Protein AF-A0A9P1HPU3-F1 (afdb_monomer_lite)

Secondary structure (DSSP, 8-state):
--SSTTGGGTTTSSSSSSTTTTHHHHTTTSSPPPHHHHHTT--TTSSS-TTPEEETTEEEPPTTEESTTS-EE--SSEEE-GGG--TT-TTTSSSEEEPTTEESSSS-EES--TTTTSEEEETTEEEE-TTEESTTS-EES--SSEEEETTEEEEPTTEESTTS-EE--SSSEE-TTTTTSSEE--TTEESTTS-EESS--TTBPPTTT--B--HHHHHHHHHHHHHHHHHHHHHHHHHHHHHHHHHHHHHHHHHHHHHHH-HHHHHHHHHHHHHHHHHHHHHHHHTTS-------------------------------------------------------

Structure (mmCIF, N/CA/C/O backbone):
data_AF-A0A9P1HPU3-F1
#
_entry.id   AF-A0A9P1HPU3-F1
#
loop_
_atom_site.group_PDB
_atom_site.id
_atom_site.type_symbol
_atom_site.label_atom_id
_atom_site.label_alt_id
_atom_site.label_comp_id
_atom_site.label_asym_id
_atom_site.label_entity_id
_atom_site.label_seq_id
_atom_site.pdbx_PDB_ins_code
_atom_site.Cartn_x
_atom_site.Cartn_y
_atom_site.Cartn_z
_atom_site.occupancy
_atom_site.B_iso_or_equiv
_atom_site.auth_seq_id
_atom_site.auth_comp_id
_atom_site.auth_asym_id
_atom_site.auth_atom_id
_atom_site.pdbx_PDB_model_num
ATOM 1 N N . MET A 1 1 ? 5.075 -63.434 -0.329 1.00 50.97 1 MET A N 1
ATOM 2 C CA . MET A 1 1 ? 6.223 -62.572 -0.684 1.00 50.97 1 MET A CA 1
ATOM 3 C C . MET A 1 1 ? 6.256 -61.345 0.241 1.00 50.97 1 MET A C 1
ATOM 5 O O . MET A 1 1 ? 6.176 -60.215 -0.223 1.00 50.97 1 MET A O 1
ATOM 9 N N . ASP A 1 2 ? 6.368 -61.543 1.564 1.00 51.81 2 ASP A N 1
ATOM 10 C CA . ASP A 1 2 ? 5.691 -60.635 2.520 1.00 51.81 2 ASP A CA 1
ATOM 11 C C . ASP A 1 2 ? 6.610 -60.035 3.602 1.00 51.81 2 ASP A C 1
ATOM 13 O O . ASP A 1 2 ? 6.192 -59.826 4.734 1.00 51.81 2 ASP A O 1
ATOM 17 N N . TYR A 1 3 ? 7.872 -59.744 3.261 1.00 44.22 3 TYR A N 1
ATOM 18 C CA . TYR A 1 3 ? 8.831 -59.087 4.175 1.00 44.22 3 TYR A CA 1
ATOM 19 C C . TYR A 1 3 ? 9.397 -57.748 3.671 1.00 44.22 3 TYR A C 1
ATOM 21 O O . TYR A 1 3 ? 10.035 -57.026 4.431 1.00 44.22 3 TYR A O 1
ATOM 29 N N . VAL A 1 4 ? 9.146 -57.376 2.410 1.00 51.72 4 VAL A N 1
ATOM 30 C CA . VAL A 1 4 ? 9.686 -56.139 1.807 1.00 51.72 4 VAL A CA 1
ATOM 31 C C . VAL A 1 4 ? 8.779 -54.925 2.061 1.00 51.72 4 VAL A C 1
ATOM 33 O O . VAL A 1 4 ? 9.265 -53.804 2.191 1.00 51.72 4 VAL A O 1
ATOM 36 N N . LEU A 1 5 ? 7.462 -55.132 2.177 1.00 49.50 5 LEU A N 1
ATOM 37 C CA . LEU A 1 5 ? 6.483 -54.039 2.233 1.00 49.50 5 LEU A CA 1
ATOM 38 C C . LEU A 1 5 ? 6.431 -53.318 3.596 1.00 49.50 5 LEU A C 1
ATOM 40 O O . LEU A 1 5 ? 6.138 -52.127 3.647 1.00 49.50 5 LEU A O 1
ATOM 44 N N . VAL A 1 6 ? 6.756 -54.009 4.695 1.00 48.72 6 VAL A N 1
ATOM 45 C CA . VAL A 1 6 ? 6.679 -53.451 6.062 1.00 48.72 6 VAL A CA 1
ATOM 46 C C . VAL A 1 6 ? 7.798 -52.437 6.338 1.00 48.72 6 VAL A C 1
ATOM 48 O O . VAL A 1 6 ? 7.580 -51.445 7.029 1.00 48.72 6 VAL A O 1
ATOM 51 N N . VAL A 1 7 ? 8.985 -52.632 5.751 1.00 46.75 7 VAL A N 1
ATOM 52 C CA . VAL A 1 7 ? 10.147 -51.742 5.946 1.00 46.75 7 VAL A CA 1
ATOM 53 C C . VAL A 1 7 ? 9.903 -50.342 5.359 1.00 46.75 7 VAL A C 1
ATOM 55 O O . VAL A 1 7 ? 10.408 -49.356 5.890 1.00 46.75 7 VAL A O 1
ATOM 58 N N . LEU A 1 8 ? 9.084 -50.235 4.306 1.00 44.81 8 LEU A N 1
ATOM 59 C CA . LEU A 1 8 ? 8.782 -48.971 3.621 1.00 44.81 8 LEU A CA 1
ATOM 60 C C . LEU A 1 8 ? 7.785 -48.060 4.361 1.00 44.81 8 LEU A C 1
ATOM 62 O O . LEU A 1 8 ? 7.671 -46.893 4.000 1.00 44.81 8 LEU A O 1
ATOM 66 N N . LEU A 1 9 ? 7.076 -48.559 5.381 1.00 49.03 9 LEU A N 1
ATOM 67 C CA . LEU A 1 9 ? 6.048 -47.792 6.106 1.00 49.03 9 LEU A CA 1
ATOM 68 C C . LEU A 1 9 ? 6.537 -47.182 7.431 1.00 49.03 9 LEU A C 1
ATOM 70 O O . LEU A 1 9 ? 5.851 -46.343 8.009 1.00 49.03 9 LEU A O 1
ATOM 74 N N . ILE A 1 10 ? 7.728 -47.559 7.907 1.00 47.59 10 ILE A N 1
ATOM 75 C CA . ILE A 1 10 ? 8.325 -46.992 9.132 1.00 47.59 10 ILE A CA 1
ATOM 76 C C . ILE A 1 10 ? 9.179 -45.749 8.805 1.00 47.59 10 ILE A C 1
ATOM 78 O O . ILE A 1 10 ? 9.317 -44.843 9.626 1.00 47.59 10 ILE A O 1
ATOM 82 N N . THR A 1 11 ? 9.698 -45.641 7.578 1.00 47.81 11 THR A N 1
ATOM 83 C CA . THR A 1 11 ? 10.520 -44.509 7.111 1.00 47.81 11 THR A CA 1
ATOM 84 C C . THR A 1 11 ? 9.735 -43.239 6.762 1.00 47.81 11 THR A C 1
ATOM 86 O O . THR A 1 11 ? 10.348 -42.191 6.578 1.00 47.81 11 THR A O 1
ATOM 89 N N . THR A 1 12 ? 8.400 -43.279 6.708 1.00 48.75 12 THR A N 1
ATOM 90 C CA . THR A 1 12 ? 7.555 -42.140 6.291 1.00 48.75 12 THR A CA 1
ATOM 91 C C . THR A 1 12 ? 6.998 -41.288 7.440 1.00 48.75 12 THR A C 1
ATOM 93 O O . THR A 1 12 ? 6.216 -40.379 7.181 1.00 48.75 12 THR A O 1
ATOM 96 N N . CYS A 1 13 ? 7.374 -41.551 8.701 1.00 47.41 13 CYS A N 1
ATOM 97 C CA . CYS A 1 13 ? 6.763 -40.906 9.878 1.00 47.41 13 CYS A CA 1
ATOM 98 C C . CYS A 1 13 ? 7.702 -39.998 10.711 1.00 47.41 13 CYS A C 1
ATOM 100 O O . CYS A 1 13 ? 7.259 -39.425 11.704 1.00 47.41 13 CYS A O 1
ATOM 102 N N . PHE A 1 14 ? 8.985 -39.854 10.345 1.00 44.50 14 PHE A N 1
ATOM 103 C CA . PHE A 1 14 ? 9.995 -39.172 11.185 1.00 44.50 14 PHE A CA 1
ATOM 104 C C . PHE A 1 14 ? 10.844 -38.088 10.489 1.00 44.50 14 PHE A C 1
ATOM 106 O O . PHE A 1 14 ? 11.924 -37.736 10.961 1.00 44.50 14 PHE A O 1
ATOM 113 N N . THR A 1 15 ? 10.338 -37.479 9.415 1.00 45.34 15 THR A N 1
ATOM 114 C CA . THR A 1 15 ? 10.877 -36.223 8.854 1.00 45.34 15 THR A CA 1
ATOM 115 C C . THR A 1 15 ? 9.748 -35.236 8.526 1.00 45.34 15 THR A C 1
ATOM 117 O O . THR A 1 15 ? 8.579 -35.610 8.489 1.00 45.34 15 THR A O 1
ATOM 120 N N . ASN A 1 16 ? 10.102 -33.964 8.296 1.00 48.09 16 ASN A N 1
ATOM 121 C CA . ASN A 1 16 ? 9.216 -32.860 7.870 1.00 48.09 16 ASN A CA 1
ATOM 122 C C . ASN A 1 16 ? 8.372 -32.142 8.951 1.00 48.09 16 ASN A C 1
ATOM 124 O O . ASN A 1 16 ? 7.329 -31.575 8.641 1.00 48.09 16 ASN A O 1
ATOM 128 N N . ALA A 1 17 ? 8.875 -32.047 10.189 1.00 44.16 17 ALA A N 1
ATOM 129 C CA . ALA A 1 17 ? 8.345 -31.129 11.217 1.00 44.16 17 ALA A CA 1
ATOM 130 C C . ALA A 1 17 ? 9.278 -29.942 11.572 1.00 44.16 17 ALA A C 1
ATOM 132 O O . ALA A 1 17 ? 8.913 -29.111 12.400 1.00 44.16 17 ALA A O 1
ATOM 133 N N . HIS A 1 18 ? 10.474 -29.841 10.969 1.00 42.56 18 HIS A N 1
ATOM 134 C CA . HIS A 1 18 ? 11.514 -28.877 11.387 1.00 42.56 18 HIS A CA 1
ATOM 135 C C . HIS A 1 18 ? 12.138 -27.999 10.278 1.00 42.56 18 HIS A C 1
ATOM 137 O O . HIS A 1 18 ? 12.854 -27.050 10.598 1.00 42.56 18 HIS A O 1
ATOM 143 N N . ASP A 1 19 ? 11.858 -28.245 8.992 1.00 43.41 19 ASP A N 1
ATOM 144 C CA . ASP A 1 19 ? 12.628 -27.647 7.876 1.00 43.41 19 ASP A CA 1
ATOM 145 C C . ASP A 1 19 ? 12.100 -26.286 7.350 1.00 43.41 19 ASP A C 1
ATOM 147 O O . ASP A 1 19 ? 12.675 -25.650 6.462 1.00 43.41 19 ASP A O 1
ATOM 151 N N . ALA A 1 20 ? 11.018 -25.772 7.945 1.00 42.84 20 ALA A N 1
ATOM 152 C CA . ALA A 1 20 ? 10.455 -24.460 7.599 1.00 42.84 20 ALA A CA 1
ATOM 153 C C . ALA A 1 20 ? 11.321 -23.268 8.071 1.00 42.84 20 ALA A C 1
ATOM 155 O O . ALA A 1 20 ? 11.121 -22.143 7.620 1.00 42.84 20 ALA A O 1
ATOM 156 N N . SER A 1 21 ? 12.286 -23.498 8.973 1.00 42.59 21 SER A N 1
ATOM 157 C CA . SER A 1 21 ? 13.217 -22.464 9.458 1.00 42.59 21 SER A CA 1
ATOM 158 C C . SER A 1 21 ? 14.542 -22.443 8.683 1.00 42.59 21 SER A C 1
ATOM 160 O O . SER A 1 21 ? 15.126 -21.382 8.460 1.00 42.59 21 SER A O 1
ATOM 162 N N . PHE A 1 22 ? 15.018 -23.606 8.225 1.00 39.94 22 PHE A N 1
ATOM 163 C CA . PHE A 1 22 ? 16.340 -23.732 7.607 1.00 39.94 22 PHE A CA 1
ATOM 164 C C . PHE A 1 22 ? 16.337 -23.306 6.134 1.00 39.94 22 PHE A C 1
ATOM 166 O O . PHE A 1 22 ? 17.249 -22.612 5.685 1.00 39.94 22 PHE A O 1
ATOM 173 N N . THR A 1 23 ? 15.258 -23.584 5.401 1.00 41.31 23 THR A N 1
ATOM 174 C CA . THR A 1 23 ? 15.050 -23.064 4.035 1.00 41.31 23 THR A CA 1
ATOM 175 C C . THR A 1 23 ? 15.023 -21.525 3.974 1.00 41.31 23 THR A C 1
ATOM 177 O O . THR A 1 23 ? 15.500 -20.938 2.999 1.00 41.31 23 THR A O 1
ATOM 180 N N . LEU A 1 24 ? 14.591 -20.846 5.047 1.00 41.59 24 LEU A N 1
ATOM 181 C CA . LEU A 1 24 ? 14.692 -19.385 5.199 1.00 41.59 24 LEU A CA 1
ATOM 182 C C . LEU A 1 24 ? 16.140 -18.893 5.427 1.00 41.59 24 LEU A C 1
ATOM 184 O O . LEU A 1 24 ? 16.448 -17.731 5.159 1.00 41.59 24 LEU A O 1
ATOM 188 N N . GLN A 1 25 ? 17.042 -19.754 5.911 1.00 45.19 25 GLN A N 1
ATOM 189 C CA . GLN A 1 25 ? 18.463 -19.441 6.100 1.00 45.19 25 GLN A CA 1
ATOM 190 C C . GLN A 1 25 ? 19.307 -19.778 4.864 1.00 45.19 25 GLN A C 1
ATOM 192 O O . GLN A 1 25 ? 20.166 -18.981 4.494 1.00 45.19 25 GLN A O 1
ATOM 197 N N . VAL A 1 26 ? 19.038 -20.888 4.167 1.00 39.69 26 VAL A N 1
ATOM 198 C CA . VAL A 1 26 ? 19.764 -21.260 2.934 1.00 39.69 26 VAL A CA 1
ATOM 199 C C . VAL A 1 26 ? 19.537 -20.227 1.822 1.00 39.69 26 VAL A C 1
ATOM 201 O O . VAL A 1 26 ? 20.499 -19.752 1.217 1.00 39.69 26 VAL A O 1
ATOM 204 N N . ASN A 1 27 ? 18.299 -19.751 1.641 1.00 39.31 27 ASN A N 1
ATOM 205 C CA . ASN A 1 27 ? 17.997 -18.645 0.718 1.00 39.31 27 ASN A CA 1
ATOM 206 C C . ASN A 1 27 ? 18.654 -17.305 1.118 1.00 39.31 27 ASN A C 1
ATOM 208 O O . ASN A 1 27 ? 18.729 -16.386 0.305 1.00 39.31 27 ASN A O 1
ATOM 212 N N . ARG A 1 28 ? 19.179 -17.192 2.346 1.00 41.38 28 ARG A N 1
ATOM 213 C CA . ARG A 1 28 ? 19.929 -16.029 2.848 1.00 41.38 28 ARG A CA 1
ATOM 214 C C . ARG A 1 28 ? 21.451 -16.166 2.689 1.00 41.38 28 ARG A C 1
ATOM 216 O O . ARG A 1 28 ? 22.171 -15.215 2.967 1.00 41.38 28 ARG A O 1
ATOM 223 N N . ILE A 1 29 ? 21.938 -17.324 2.235 1.00 43.00 29 ILE A N 1
ATOM 224 C CA . ILE A 1 29 ? 23.363 -17.609 1.980 1.00 43.00 29 ILE A CA 1
ATOM 225 C C . ILE A 1 29 ? 23.713 -17.456 0.485 1.00 43.00 29 ILE A C 1
ATOM 227 O O . ILE A 1 29 ? 24.869 -17.208 0.152 1.00 43.00 29 ILE A O 1
ATOM 231 N N . LEU A 1 30 ? 22.715 -17.522 -0.407 1.00 41.06 30 LEU A N 1
ATOM 232 C CA . LEU A 1 30 ? 22.853 -17.241 -1.846 1.00 41.06 30 LEU A CA 1
ATOM 233 C C . LEU A 1 30 ? 22.333 -15.857 -2.280 1.00 41.06 30 LEU A C 1
ATOM 235 O O . LEU A 1 30 ? 22.460 -15.493 -3.449 1.00 41.06 30 LEU A O 1
ATOM 239 N N . TYR A 1 31 ? 21.805 -15.052 -1.355 1.00 42.06 31 TYR A N 1
ATOM 240 C CA . TYR A 1 31 ? 21.582 -13.628 -1.609 1.00 42.06 31 TYR A CA 1
ATOM 241 C C . TYR A 1 31 ? 22.924 -12.884 -1.518 1.00 42.06 31 TYR A C 1
ATOM 243 O O . TYR A 1 31 ? 23.688 -13.101 -0.574 1.00 42.06 31 TYR A O 1
ATOM 251 N N . LYS A 1 32 ? 23.232 -12.007 -2.486 1.00 42.75 32 LYS A N 1
ATOM 252 C CA . LYS A 1 32 ? 24.438 -11.159 -2.428 1.00 42.75 32 LYS A CA 1
ATOM 253 C C . LYS A 1 32 ? 24.418 -10.364 -1.115 1.00 42.75 32 LYS A C 1
ATOM 255 O O . LYS A 1 32 ? 23.413 -9.712 -0.834 1.00 42.75 32 LYS A O 1
ATOM 260 N N . ARG A 1 33 ? 25.526 -10.342 -0.360 1.00 54.81 33 ARG A N 1
ATOM 261 C CA . ARG A 1 33 ? 25.711 -9.300 0.668 1.00 54.81 33 ARG A CA 1
ATOM 262 C C . ARG A 1 33 ? 25.604 -7.948 -0.023 1.00 54.81 33 ARG A C 1
ATOM 264 O O . ARG A 1 33 ? 26.270 -7.736 -1.039 1.00 54.81 33 ARG A O 1
ATOM 271 N N . THR A 1 34 ? 24.756 -7.067 0.492 1.00 63.25 34 THR A N 1
ATOM 272 C CA . THR A 1 34 ? 24.573 -5.735 -0.097 1.00 63.25 34 THR A CA 1
ATOM 273 C C . THR A 1 34 ? 25.845 -4.908 0.072 1.00 63.25 34 THR A C 1
ATOM 275 O O . THR A 1 34 ? 26.688 -5.206 0.926 1.00 63.25 34 THR A O 1
ATOM 278 N N . ALA A 1 35 ? 25.986 -3.837 -0.712 1.00 64.31 35 ALA A N 1
ATOM 279 C CA . ALA A 1 35 ? 27.089 -2.888 -0.528 1.00 64.31 35 ALA A CA 1
ATOM 280 C C . ALA A 1 35 ? 27.182 -2.398 0.933 1.00 64.31 35 ALA A C 1
ATOM 282 O O . ALA A 1 35 ? 28.258 -2.359 1.527 1.00 64.31 35 ALA A O 1
ATOM 283 N N . ILE A 1 36 ? 26.024 -2.124 1.541 1.00 69.12 36 ILE A N 1
ATOM 284 C CA . ILE A 1 36 ? 25.887 -1.615 2.909 1.00 69.12 36 ILE A CA 1
ATOM 285 C C . ILE A 1 36 ? 26.435 -2.617 3.947 1.00 69.12 36 ILE A C 1
ATOM 287 O O . ILE A 1 36 ? 27.163 -2.221 4.855 1.00 69.12 36 ILE A O 1
ATOM 291 N N . GLU A 1 37 ? 26.153 -3.918 3.809 1.00 70.50 37 GLU A N 1
ATOM 292 C CA . GLU A 1 37 ? 26.597 -4.954 4.764 1.00 70.50 37 GLU A CA 1
ATOM 293 C C . GLU A 1 37 ? 28.121 -5.154 4.826 1.00 70.50 37 GLU A C 1
ATOM 295 O O . GLU A 1 37 ? 28.644 -5.612 5.849 1.00 70.50 37 GLU A O 1
ATOM 300 N N . ASN A 1 38 ? 28.834 -4.847 3.740 1.00 68.00 38 ASN A N 1
ATOM 301 C CA . ASN A 1 38 ? 30.295 -4.910 3.698 1.00 68.00 38 ASN A CA 1
ATOM 302 C C . ASN A 1 38 ? 30.935 -3.558 4.067 1.00 68.00 38 ASN A C 1
ATOM 304 O O . ASN A 1 38 ? 31.976 -3.556 4.721 1.00 68.00 38 ASN A O 1
ATOM 308 N N . THR A 1 39 ? 30.286 -2.422 3.784 1.00 69.00 39 THR A N 1
ATOM 309 C CA . THR A 1 39 ? 30.715 -1.105 4.298 1.00 69.00 39 THR A CA 1
ATOM 310 C C . THR A 1 39 ? 30.577 -0.977 5.818 1.00 69.00 39 THR A C 1
ATOM 312 O O . THR A 1 39 ? 31.413 -0.342 6.452 1.00 69.00 39 THR A O 1
ATOM 315 N N . LEU A 1 40 ? 29.646 -1.698 6.454 1.00 73.75 40 LEU A N 1
ATOM 316 C CA . LEU A 1 40 ? 29.627 -1.867 7.919 1.00 73.75 40 LEU A CA 1
ATOM 317 C C . LEU A 1 40 ? 30.832 -2.656 8.485 1.00 73.75 40 LEU A C 1
ATOM 319 O O . LEU A 1 40 ? 30.977 -2.762 9.701 1.00 73.75 40 LEU A O 1
ATOM 323 N N . LYS A 1 41 ? 31.688 -3.220 7.624 1.00 75.94 41 LYS A N 1
ATOM 324 C CA . LYS A 1 41 ? 32.949 -3.901 7.976 1.00 75.94 41 LYS A CA 1
ATOM 325 C C . LYS A 1 41 ? 34.167 -3.140 7.456 1.00 75.94 41 LYS A C 1
ATOM 327 O O . LYS A 1 41 ? 35.250 -3.714 7.332 1.00 75.94 41 LYS A O 1
ATOM 332 N N . ASP A 1 42 ? 33.990 -1.871 7.100 1.00 80.75 42 ASP A N 1
ATOM 333 C CA . ASP A 1 42 ? 35.100 -1.038 6.685 1.00 80.75 42 ASP A CA 1
ATOM 334 C C . ASP A 1 42 ? 35.987 -0.680 7.883 1.00 80.75 42 ASP A C 1
ATOM 336 O O . ASP A 1 42 ? 35.532 -0.098 8.865 1.00 80.75 42 ASP A O 1
ATOM 340 N N . ASN A 1 43 ? 37.264 -1.051 7.799 1.00 85.12 43 ASN A N 1
ATOM 341 C CA . ASN A 1 43 ? 38.274 -0.709 8.791 1.00 85.12 43 ASN A CA 1
ATOM 342 C C . ASN A 1 43 ? 39.179 0.377 8.189 1.00 85.12 43 ASN A C 1
ATOM 344 O O . ASN A 1 43 ? 39.868 0.077 7.207 1.00 85.12 43 ASN A O 1
ATOM 348 N N . PRO A 1 44 ? 39.208 1.607 8.740 1.00 83.44 44 PRO A N 1
ATOM 349 C CA . PRO A 1 44 ? 39.998 2.697 8.179 1.00 83.44 44 PRO A CA 1
ATOM 350 C C . PRO A 1 44 ? 41.500 2.404 8.136 1.00 83.44 44 PRO A C 1
ATOM 352 O O . PRO A 1 44 ? 42.160 2.847 7.196 1.00 83.44 44 PRO A O 1
ATOM 355 N N . ASP A 1 45 ? 41.997 1.614 9.092 1.00 84.31 45 ASP A N 1
ATOM 356 C CA . ASP A 1 45 ? 43.415 1.287 9.273 1.00 84.31 45 ASP A CA 1
ATOM 357 C C . ASP A 1 45 ? 43.859 0.059 8.452 1.00 84.31 45 ASP A C 1
ATOM 359 O O . ASP A 1 45 ? 45.031 -0.321 8.459 1.00 84.31 45 ASP A O 1
ATOM 363 N N . SER A 1 46 ? 42.931 -0.588 7.736 1.00 86.75 46 SER A N 1
ATOM 364 C CA . SER A 1 46 ? 43.234 -1.725 6.864 1.00 86.75 46 SER A CA 1
ATOM 365 C C . SER A 1 46 ? 43.680 -1.258 5.471 1.00 86.75 46 SER A C 1
ATOM 367 O O . SER A 1 46 ? 42.990 -0.433 4.864 1.00 86.75 46 SER A O 1
ATOM 369 N N . PRO A 1 47 ? 44.745 -1.843 4.879 1.00 87.44 47 PRO A N 1
ATOM 370 C CA . PRO A 1 47 ? 45.106 -1.583 3.482 1.00 87.44 47 PRO A CA 1
ATOM 371 C C . PRO A 1 47 ? 44.016 -2.042 2.497 1.00 87.44 47 PRO A C 1
ATOM 373 O O . PRO A 1 47 ? 43.946 -1.537 1.377 1.00 87.44 47 PRO A O 1
ATOM 376 N N . CYS A 1 48 ? 43.149 -2.972 2.918 1.00 92.69 48 CYS A N 1
ATOM 377 C CA . CYS A 1 48 ? 41.993 -3.438 2.159 1.00 92.69 48 CYS A CA 1
ATOM 378 C C . CYS A 1 48 ? 40.702 -3.109 2.912 1.00 92.69 48 CYS A C 1
ATOM 380 O O . CYS A 1 48 ? 40.437 -3.625 4.000 1.00 92.69 48 CYS A O 1
ATOM 382 N N . ARG A 1 49 ? 39.902 -2.232 2.316 1.00 91.62 49 ARG A N 1
ATOM 383 C CA . ARG A 1 49 ? 38.683 -1.651 2.882 1.00 91.62 49 ARG A CA 1
ATOM 384 C C . ARG A 1 49 ? 37.481 -2.582 2.700 1.00 91.62 49 ARG A C 1
ATOM 386 O O . ARG A 1 49 ? 37.573 -3.598 2.007 1.00 91.62 49 ARG A O 1
ATOM 393 N N . ASN A 1 50 ? 36.365 -2.263 3.354 1.00 89.12 50 ASN A N 1
ATOM 394 C CA . ASN A 1 50 ? 35.097 -3.013 3.290 1.00 89.12 50 ASN A CA 1
ATOM 395 C C . ASN A 1 50 ? 35.244 -4.544 3.519 1.00 89.12 50 ASN A C 1
ATOM 397 O O . ASN A 1 50 ? 34.592 -5.360 2.862 1.00 89.12 50 ASN A O 1
ATOM 401 N N . GLY A 1 51 ? 36.143 -4.953 4.423 1.00 86.06 51 GLY A N 1
ATOM 402 C CA . GLY A 1 51 ? 36.422 -6.363 4.727 1.00 86.06 51 GLY A CA 1
ATOM 403 C C . GLY A 1 51 ? 37.240 -7.139 3.680 1.00 86.06 51 GLY A C 1
ATOM 404 O O . GLY A 1 51 ? 37.243 -8.369 3.722 1.00 86.06 51 GLY A O 1
ATOM 405 N N . GLY A 1 52 ? 37.914 -6.468 2.738 1.00 89.88 52 GLY A N 1
ATOM 406 C CA . GLY A 1 52 ? 38.838 -7.112 1.794 1.00 89.88 52 GLY A CA 1
ATOM 407 C C . GLY A 1 52 ? 40.058 -7.759 2.470 1.00 89.88 52 GLY A C 1
ATOM 408 O O . GLY A 1 52 ? 40.485 -7.345 3.545 1.00 89.88 52 GLY A O 1
ATOM 409 N N . ILE A 1 53 ? 40.645 -8.769 1.823 1.00 91.44 53 ILE A N 1
ATOM 410 C CA . ILE A 1 53 ? 41.775 -9.552 2.353 1.00 91.44 53 ILE A CA 1
ATOM 411 C C . ILE A 1 53 ? 43.074 -9.111 1.666 1.00 91.44 53 ILE A C 1
ATOM 413 O O . ILE A 1 53 ? 43.149 -9.117 0.439 1.00 91.44 53 ILE A O 1
ATOM 417 N N . PHE A 1 54 ? 44.114 -8.770 2.431 1.00 92.88 54 PHE A N 1
ATOM 418 C CA . PHE A 1 54 ? 45.441 -8.464 1.882 1.00 92.88 54 PHE A CA 1
ATOM 419 C C . PHE A 1 54 ? 46.278 -9.742 1.737 1.00 92.88 54 PHE A C 1
ATOM 421 O O . PHE A 1 54 ? 46.539 -10.426 2.725 1.00 92.88 54 PHE A O 1
ATOM 428 N N . ALA A 1 55 ? 46.715 -10.062 0.519 1.00 92.81 55 ALA A N 1
ATOM 429 C CA . ALA A 1 55 ? 47.597 -11.194 0.235 1.00 92.81 55 ALA A CA 1
ATOM 430 C C . ALA A 1 55 ? 48.494 -10.882 -0.971 1.00 92.81 55 ALA A C 1
ATOM 432 O O . ALA A 1 55 ? 48.080 -10.180 -1.888 1.00 92.81 55 ALA A O 1
ATOM 433 N N . ASN A 1 56 ? 49.728 -11.394 -0.991 1.00 90.81 56 ASN A N 1
ATOM 434 C CA . ASN A 1 56 ? 50.664 -11.234 -2.117 1.00 90.81 56 ASN A CA 1
ATOM 435 C C . ASN A 1 56 ? 50.809 -9.774 -2.614 1.00 90.81 56 ASN A C 1
ATOM 437 O O . ASN A 1 56 ? 50.841 -9.520 -3.816 1.00 90.81 56 ASN A O 1
ATOM 441 N N . GLN A 1 57 ? 50.876 -8.817 -1.677 1.00 90.81 57 GLN A N 1
ATOM 442 C CA . GLN A 1 57 ? 50.946 -7.365 -1.929 1.00 90.81 57 GLN A CA 1
ATOM 443 C C . GLN A 1 57 ? 49.721 -6.762 -2.658 1.00 90.81 57 GLN A C 1
ATOM 445 O O . GLN A 1 57 ? 49.799 -5.660 -3.197 1.00 90.81 57 GLN A O 1
ATOM 450 N N . LYS A 1 58 ? 48.574 -7.453 -2.660 1.00 93.88 58 LYS A N 1
ATOM 451 C CA . LYS A 1 58 ? 47.340 -7.034 -3.336 1.00 93.88 58 LYS A CA 1
ATOM 452 C C . LYS A 1 58 ? 46.108 -7.238 -2.448 1.00 93.88 58 LYS A C 1
ATOM 454 O O . LYS A 1 58 ? 46.049 -8.157 -1.634 1.00 93.88 58 LYS A O 1
ATOM 459 N N . CYS A 1 59 ? 45.088 -6.404 -2.638 1.00 95.00 59 CYS A N 1
ATOM 460 C CA . CYS A 1 59 ? 43.778 -6.631 -2.039 1.00 95.00 59 CYS A CA 1
ATOM 461 C C . CYS A 1 59 ? 42.913 -7.593 -2.864 1.00 95.00 59 CYS A C 1
ATOM 463 O O . CYS A 1 59 ? 42.724 -7.427 -4.071 1.00 95.00 59 CYS A O 1
ATOM 465 N N . HIS A 1 60 ? 42.344 -8.578 -2.177 1.00 93.44 60 HIS A N 1
ATOM 466 C CA . HIS A 1 60 ? 41.317 -9.489 -2.663 1.00 93.44 60 HIS A CA 1
ATOM 467 C C . HIS A 1 60 ? 39.969 -9.037 -2.089 1.00 93.44 60 HIS A C 1
ATOM 469 O O . HIS A 1 60 ? 39.678 -9.232 -0.907 1.00 93.44 60 HIS A O 1
ATOM 475 N N . CYS A 1 61 ? 39.169 -8.370 -2.919 1.00 91.56 61 CYS A N 1
ATOM 476 C CA . CYS A 1 61 ? 37.932 -7.722 -2.494 1.00 91.56 61 CYS A CA 1
ATOM 477 C C . CYS A 1 61 ? 36.752 -8.695 -2.409 1.00 91.56 61 CYS A C 1
ATOM 479 O O . CYS A 1 61 ? 36.594 -9.580 -3.249 1.00 91.56 61 CYS A O 1
ATOM 481 N N . ILE A 1 62 ? 35.891 -8.493 -1.410 1.00 89.06 62 ILE A N 1
ATOM 482 C CA . ILE A 1 62 ? 34.619 -9.209 -1.288 1.00 89.06 62 ILE A CA 1
ATOM 483 C C . ILE A 1 62 ? 33.579 -8.487 -2.155 1.00 89.06 62 ILE A C 1
ATOM 485 O O . ILE A 1 62 ? 33.366 -7.287 -1.991 1.00 89.06 62 ILE A O 1
ATOM 489 N N . HIS A 1 63 ? 32.908 -9.210 -3.058 1.00 87.62 63 HIS A N 1
ATOM 490 C CA . HIS A 1 63 ? 31.810 -8.663 -3.868 1.00 87.62 63 HIS A CA 1
ATOM 491 C C . HIS A 1 63 ? 30.738 -8.029 -2.946 1.00 87.62 63 HIS A C 1
ATOM 493 O O . HIS A 1 63 ? 30.342 -8.674 -1.969 1.00 87.62 63 HIS A O 1
ATOM 499 N N . PRO A 1 64 ? 30.283 -6.785 -3.204 1.00 89.44 64 PRO A N 1
ATOM 500 C CA . PRO A 1 64 ? 30.381 -6.055 -4.473 1.00 89.44 64 PRO A CA 1
ATOM 501 C C . PRO A 1 64 ? 31.615 -5.155 -4.682 1.00 89.44 64 PRO A C 1
ATOM 503 O O . PRO A 1 64 ? 31.645 -4.416 -5.665 1.00 89.44 64 PRO A O 1
ATOM 506 N N . HIS A 1 65 ? 32.624 -5.187 -3.810 1.00 91.75 65 HIS A N 1
ATOM 507 C CA . HIS A 1 65 ? 33.755 -4.256 -3.883 1.00 91.75 65 HIS A CA 1
ATOM 508 C C . HIS A 1 65 ? 34.826 -4.640 -4.916 1.00 91.75 65 HIS A C 1
ATOM 510 O O . HIS A 1 65 ? 35.016 -5.812 -5.243 1.00 91.75 65 HIS A O 1
ATOM 516 N N . THR A 1 66 ? 35.549 -3.633 -5.407 1.00 93.00 66 THR A N 1
ATOM 517 C CA . THR A 1 66 ? 36.639 -3.736 -6.387 1.00 93.00 66 THR A CA 1
ATOM 518 C C . THR A 1 66 ? 37.662 -2.599 -6.200 1.00 93.00 66 THR A C 1
ATOM 520 O O . THR A 1 66 ? 37.585 -1.826 -5.242 1.00 93.00 66 THR A O 1
ATOM 523 N N . GLY A 1 67 ? 38.635 -2.493 -7.106 1.00 92.25 67 GLY A N 1
ATOM 524 C CA . GLY A 1 67 ? 39.711 -1.500 -7.054 1.00 92.25 67 GLY A CA 1
ATOM 525 C C . GLY A 1 67 ? 40.903 -1.937 -6.186 1.00 92.25 67 GLY A C 1
ATOM 526 O O . GLY A 1 67 ? 40.862 -2.995 -5.555 1.00 92.25 67 GLY A O 1
ATOM 527 N N . PRO A 1 68 ? 41.993 -1.147 -6.152 1.00 92.38 68 PRO A N 1
ATOM 528 C CA . PRO A 1 68 ? 43.240 -1.527 -5.479 1.00 92.38 68 PRO A CA 1
ATOM 529 C C . PRO A 1 68 ? 43.106 -1.626 -3.953 1.00 92.38 68 PRO A C 1
ATOM 531 O O . PRO A 1 68 ? 43.818 -2.412 -3.337 1.00 92.38 68 PRO A O 1
ATOM 534 N N . THR A 1 69 ? 42.187 -0.859 -3.360 1.00 92.69 69 THR A N 1
ATOM 535 C CA . THR A 1 69 ? 41.935 -0.764 -1.911 1.00 92.69 69 THR A CA 1
ATOM 536 C C . THR A 1 69 ? 40.586 -1.355 -1.491 1.00 92.69 69 THR A C 1
ATOM 538 O O . THR A 1 69 ? 40.221 -1.253 -0.324 1.00 92.69 69 THR A O 1
ATOM 541 N N . CYS A 1 70 ? 39.820 -1.957 -2.409 1.00 93.69 70 CYS A N 1
ATOM 542 C CA . CYS A 1 70 ? 38.437 -2.410 -2.185 1.00 93.69 70 CYS A CA 1
ATOM 543 C C . CYS A 1 70 ? 37.429 -1.303 -1.809 1.00 93.69 70 CYS A C 1
ATOM 545 O O . CYS A 1 70 ? 36.440 -1.576 -1.130 1.00 93.69 70 CYS A O 1
ATOM 547 N N . GLN A 1 71 ? 37.664 -0.056 -2.233 1.00 91.94 71 GLN A N 1
ATOM 548 C CA . GLN A 1 71 ? 36.755 1.079 -1.994 1.00 91.94 71 GLN A CA 1
ATOM 549 C C . GLN A 1 71 ? 35.767 1.340 -3.139 1.00 91.94 71 GLN A C 1
ATOM 551 O O . GLN A 1 71 ? 34.778 2.037 -2.926 1.00 91.94 71 GLN A O 1
ATOM 556 N N . ASP A 1 72 ? 36.012 0.791 -4.330 1.00 93.81 72 ASP A N 1
ATOM 557 C CA . ASP A 1 72 ? 35.123 0.919 -5.486 1.00 93.81 72 ASP A CA 1
ATOM 558 C C . ASP A 1 72 ? 34.065 -0.182 -5.523 1.00 93.81 72 ASP A C 1
ATOM 560 O O . ASP A 1 72 ? 34.203 -1.216 -4.868 1.00 93.81 72 ASP A O 1
ATOM 564 N N . PHE A 1 73 ? 33.027 0.013 -6.337 1.00 94.25 73 PHE A N 1
ATOM 565 C CA . PHE A 1 73 ? 31.974 -0.975 -6.573 1.00 94.25 73 PHE A CA 1
ATOM 566 C C . PHE A 1 73 ? 32.076 -1.586 -7.972 1.00 94.25 73 PHE A C 1
ATOM 568 O O . PHE A 1 73 ? 32.371 -0.903 -8.952 1.00 94.25 73 PHE A O 1
ATOM 575 N N . ALA A 1 74 ? 31.815 -2.890 -8.071 1.00 93.81 74 ALA A N 1
ATOM 576 C CA . ALA A 1 74 ? 31.820 -3.653 -9.316 1.00 93.81 74 ALA A CA 1
ATOM 577 C C . ALA A 1 74 ? 30.545 -3.397 -10.149 1.00 93.81 74 ALA A C 1
ATOM 579 O O . ALA A 1 74 ? 29.736 -4.300 -10.369 1.00 93.81 74 ALA A O 1
ATOM 580 N N . CYS A 1 75 ? 30.357 -2.147 -10.577 1.00 94.62 75 CYS A N 1
ATOM 581 C CA . CYS A 1 75 ? 29.255 -1.721 -11.434 1.00 94.62 75 CYS A CA 1
ATOM 582 C C . CYS A 1 75 ? 29.374 -2.363 -12.827 1.00 94.62 75 CYS A C 1
ATOM 584 O O . CYS A 1 75 ? 30.427 -2.279 -13.456 1.00 94.62 75 CYS A O 1
ATOM 586 N N . VAL A 1 76 ? 28.301 -2.980 -13.328 1.00 92.75 76 VAL A N 1
ATOM 587 C CA . VAL A 1 76 ? 28.299 -3.681 -14.627 1.00 92.75 76 VAL A CA 1
ATOM 588 C C . VAL A 1 76 ? 28.021 -2.711 -15.780 1.00 92.75 76 VAL A C 1
ATOM 590 O O . VAL A 1 76 ? 28.744 -2.692 -16.774 1.00 92.75 76 VAL A O 1
ATOM 593 N N . HIS A 1 77 ? 27.000 -1.863 -15.628 1.00 91.50 77 HIS A N 1
ATOM 594 C CA . HIS A 1 77 ? 26.598 -0.857 -16.617 1.00 91.50 77 HIS A CA 1
ATOM 595 C C . HIS A 1 77 ? 26.394 0.521 -15.968 1.00 91.50 77 HIS A C 1
ATOM 597 O O . HIS A 1 77 ? 25.317 1.115 -16.036 1.00 91.50 77 HIS A O 1
ATOM 603 N N . GLY A 1 78 ? 27.432 1.015 -15.293 1.00 92.50 78 GLY A N 1
ATOM 604 C CA . GLY A 1 78 ? 27.421 2.307 -14.609 1.00 92.50 78 GLY A CA 1
ATOM 605 C C . GLY A 1 78 ? 28.779 2.689 -14.021 1.00 92.50 78 GLY A C 1
ATOM 606 O O . GLY A 1 78 ? 29.739 1.925 -14.103 1.00 92.50 78 GLY A O 1
ATOM 607 N N . LEU A 1 79 ? 28.847 3.870 -13.410 1.00 94.69 79 LEU A N 1
ATOM 608 C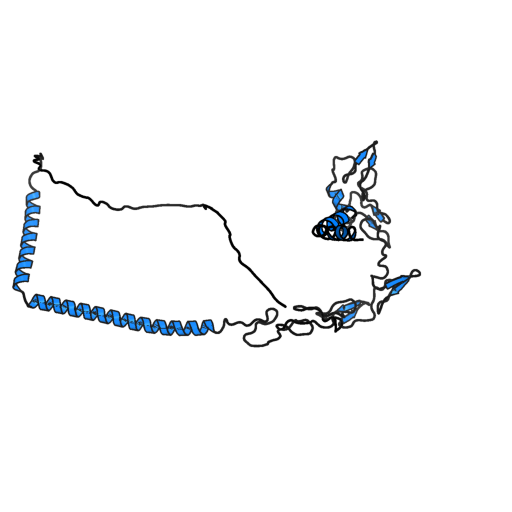 CA . LEU A 1 79 ? 30.041 4.422 -12.767 1.00 94.69 79 LEU A CA 1
ATOM 609 C C . LEU A 1 79 ? 30.049 4.124 -11.260 1.00 94.69 79 LEU A C 1
ATOM 611 O O . LEU A 1 79 ? 29.040 4.337 -10.587 1.00 94.69 79 LEU A O 1
ATOM 615 N N . SER A 1 80 ? 31.199 3.698 -10.724 1.00 95.06 80 SER A N 1
ATOM 616 C CA . SER A 1 80 ? 31.432 3.565 -9.275 1.00 95.06 80 SER A CA 1
ATOM 617 C C . SER A 1 80 ? 31.365 4.934 -8.596 1.00 95.06 80 SER A C 1
ATOM 619 O O . SER A 1 80 ? 32.069 5.868 -8.986 1.00 95.06 80 SER A O 1
ATOM 621 N N . VAL A 1 81 ? 30.547 5.051 -7.548 1.00 93.75 81 VAL A N 1
ATOM 622 C CA . VAL A 1 81 ? 30.589 6.199 -6.623 1.00 93.75 81 VAL A CA 1
ATOM 623 C C . VAL A 1 81 ? 31.778 6.070 -5.657 1.00 93.75 81 VAL A C 1
ATOM 625 O O . VAL A 1 81 ? 32.356 7.078 -5.230 1.00 93.75 81 VAL A O 1
ATOM 628 N N . GLY A 1 82 ? 32.173 4.826 -5.369 1.00 91.50 82 GLY A N 1
ATOM 629 C CA . GLY A 1 82 ? 33.333 4.452 -4.566 1.00 91.50 82 GLY A CA 1
ATOM 630 C C . GLY A 1 82 ? 33.323 5.092 -3.171 1.00 91.50 82 GLY A C 1
ATOM 631 O O . GLY A 1 82 ? 32.275 5.103 -2.520 1.00 91.50 82 GLY A O 1
ATOM 632 N N . PRO A 1 83 ? 34.435 5.694 -2.704 1.00 89.94 83 PRO A N 1
ATOM 633 C CA . PRO A 1 83 ? 34.551 6.248 -1.349 1.00 89.94 83 PRO A CA 1
ATOM 634 C C . PRO A 1 83 ? 33.682 7.493 -1.078 1.00 89.94 83 PRO A C 1
ATOM 636 O O . PRO A 1 83 ? 33.755 8.052 0.011 1.00 89.94 83 PRO A O 1
ATOM 639 N N . ARG A 1 84 ? 32.872 7.951 -2.046 1.00 91.38 84 ARG A N 1
ATOM 640 C CA . ARG A 1 84 ? 31.859 9.009 -1.850 1.00 91.38 84 ARG A CA 1
ATOM 641 C C . ARG A 1 84 ? 30.464 8.464 -1.525 1.00 91.38 84 ARG A C 1
ATOM 643 O O . ARG A 1 84 ? 29.549 9.262 -1.349 1.00 91.38 84 ARG A O 1
ATOM 650 N N . PHE A 1 85 ? 30.290 7.141 -1.487 1.00 90.19 85 PHE A N 1
ATOM 651 C CA . PHE A 1 85 ? 29.010 6.509 -1.181 1.00 90.19 85 PHE A CA 1
ATOM 652 C C . PHE A 1 85 ? 28.600 6.796 0.269 1.00 90.19 85 PHE A C 1
ATOM 654 O O . PHE A 1 85 ? 29.277 6.393 1.211 1.00 90.19 85 PHE A O 1
ATOM 661 N N . ASP A 1 86 ? 27.468 7.476 0.426 1.00 85.38 86 ASP A N 1
ATOM 662 C CA . ASP A 1 86 ? 26.813 7.745 1.705 1.00 85.38 86 ASP A CA 1
ATOM 663 C C . ASP A 1 86 ? 25.310 7.521 1.500 1.00 85.38 86 ASP A C 1
ATOM 665 O O . ASP A 1 86 ? 24.707 8.253 0.708 1.00 85.38 86 ASP A O 1
ATOM 669 N N . PRO A 1 87 ? 24.674 6.554 2.190 1.00 82.88 87 PRO A N 1
ATOM 670 C CA . PRO A 1 87 ? 23.251 6.259 2.016 1.00 82.88 87 PRO A CA 1
ATOM 671 C C . PRO A 1 87 ? 22.327 7.445 2.343 1.00 82.88 87 PRO A C 1
ATOM 673 O O . PRO A 1 87 ? 21.173 7.436 1.922 1.00 82.88 87 PRO A O 1
ATOM 676 N N . ASN A 1 88 ? 22.816 8.471 3.049 1.00 84.19 88 ASN A N 1
ATOM 677 C CA . ASN A 1 88 ? 22.069 9.688 3.380 1.00 84.19 88 ASN A CA 1
ATOM 678 C C . ASN A 1 88 ? 22.253 10.814 2.340 1.00 84.19 88 ASN A C 1
ATOM 680 O O . ASN A 1 88 ? 21.547 11.823 2.390 1.00 84.19 88 ASN A O 1
ATOM 684 N N . SER A 1 89 ? 23.184 10.664 1.392 1.00 85.44 89 SER A N 1
ATOM 685 C CA . SER A 1 89 ? 23.515 11.695 0.407 1.00 85.44 89 SER A CA 1
ATOM 686 C C . SER A 1 89 ? 22.490 11.763 -0.725 1.00 85.44 89 SER A C 1
ATOM 688 O O . SER A 1 89 ? 22.223 10.777 -1.412 1.00 85.44 89 SER A O 1
ATOM 690 N N . LEU A 1 90 ? 21.982 12.966 -1.007 1.00 81.38 90 LEU A N 1
ATOM 691 C CA . LEU A 1 90 ? 21.024 13.208 -2.095 1.00 81.38 90 LEU A CA 1
ATOM 692 C C . LEU A 1 90 ? 21.554 12.781 -3.480 1.00 81.38 90 LEU A C 1
ATOM 694 O O . LEU A 1 90 ? 20.766 12.411 -4.346 1.00 81.38 90 LEU A O 1
ATOM 698 N N . PHE A 1 91 ? 22.8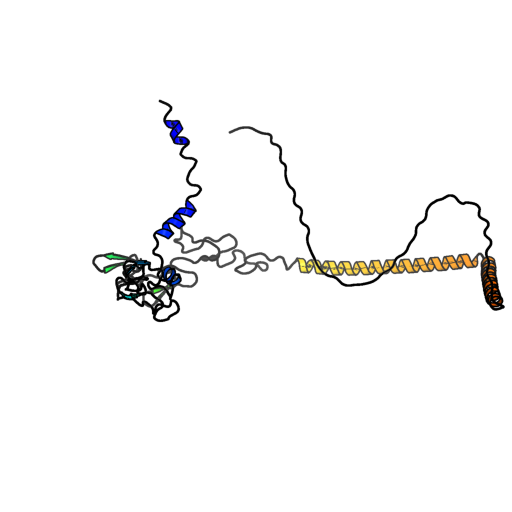77 12.809 -3.680 1.00 78.56 91 PHE A N 1
ATOM 699 C CA . PHE A 1 91 ? 23.528 12.488 -4.958 1.00 78.56 91 PHE A CA 1
ATOM 700 C C . PHE A 1 91 ? 24.315 11.168 -4.940 1.00 78.56 91 PHE A C 1
ATOM 702 O O . PHE A 1 91 ? 24.541 10.585 -5.998 1.00 78.56 91 PHE A O 1
ATOM 709 N N . PHE A 1 92 ? 24.731 10.690 -3.761 1.00 88.38 92 PHE A N 1
ATOM 710 C CA . PHE A 1 92 ? 25.633 9.537 -3.609 1.00 88.38 92 PHE A CA 1
ATOM 711 C C . PHE A 1 92 ? 25.063 8.408 -2.728 1.00 88.38 92 PHE A C 1
ATOM 713 O O . PHE A 1 92 ? 25.807 7.563 -2.240 1.00 88.38 92 PHE A O 1
ATOM 720 N N . SER A 1 93 ? 23.735 8.347 -2.585 1.00 83.94 93 SER A N 1
ATOM 721 C CA . SER A 1 93 ? 22.980 7.298 -1.870 1.00 83.94 93 SER A CA 1
ATOM 722 C C . SER A 1 93 ? 22.893 5.945 -2.588 1.00 83.94 93 SER A C 1
ATOM 724 O O . SER A 1 93 ? 22.198 5.040 -2.124 1.00 83.94 93 SER A O 1
ATOM 726 N N . ARG A 1 94 ? 23.606 5.757 -3.707 1.00 87.69 94 ARG A N 1
ATOM 727 C CA . ARG A 1 94 ? 23.698 4.476 -4.430 1.00 87.69 94 ARG A CA 1
ATOM 728 C C . ARG A 1 94 ? 25.163 4.121 -4.714 1.00 87.69 94 ARG A C 1
ATOM 730 O O . ARG A 1 94 ? 25.930 5.032 -5.015 1.00 87.69 94 ARG A O 1
ATOM 737 N N . PRO A 1 95 ? 25.560 2.832 -4.679 1.00 90.25 95 PRO A N 1
ATOM 738 C CA . PRO A 1 95 ? 26.947 2.424 -4.944 1.00 90.25 95 PRO A CA 1
ATOM 739 C C . PRO A 1 95 ? 27.416 2.735 -6.375 1.00 90.25 95 PRO A C 1
ATOM 741 O O . PRO A 1 95 ? 28.592 3.022 -6.611 1.00 90.25 95 PRO A O 1
ATOM 744 N N . CYS A 1 96 ? 26.478 2.696 -7.325 1.00 93.88 96 CYS A N 1
ATOM 745 C CA . CYS A 1 96 ? 26.707 2.916 -8.747 1.00 93.88 96 CYS A CA 1
ATOM 746 C C . CYS A 1 96 ? 25.717 3.941 -9.324 1.00 93.88 96 CYS A C 1
ATOM 748 O O . CYS A 1 96 ? 24.526 3.921 -8.999 1.00 93.88 96 CYS A O 1
ATOM 750 N N . ILE A 1 97 ? 26.202 4.789 -10.233 1.00 93.06 97 ILE A N 1
ATOM 751 C CA . ILE A 1 97 ? 25.386 5.652 -11.102 1.00 93.06 97 ILE A CA 1
ATOM 752 C C . ILE A 1 97 ? 25.194 4.902 -12.424 1.00 93.06 97 ILE A C 1
ATOM 754 O O . ILE A 1 97 ? 26.164 4.694 -13.150 1.00 93.06 97 ILE A O 1
ATOM 758 N N . CYS A 1 98 ? 23.976 4.450 -12.719 1.00 91.81 98 CYS A N 1
ATOM 759 C CA . CYS A 1 98 ? 23.718 3.589 -13.875 1.00 91.81 98 CYS A CA 1
ATOM 760 C C . CYS A 1 98 ? 23.586 4.355 -15.192 1.00 91.81 98 CYS A C 1
ATOM 762 O O . CYS A 1 98 ? 23.068 5.469 -15.230 1.00 91.81 98 CYS A O 1
ATOM 764 N N . ASN A 1 99 ? 24.020 3.706 -16.272 1.00 90.38 99 ASN A N 1
ATOM 765 C CA . ASN A 1 99 ? 23.790 4.149 -17.642 1.00 90.38 99 ASN A CA 1
ATOM 766 C C . ASN A 1 99 ? 22.311 3.958 -18.024 1.00 90.38 99 ASN A C 1
ATOM 768 O O . ASN A 1 99 ? 21.625 3.087 -17.477 1.00 90.38 99 ASN A O 1
ATOM 772 N N . ASP A 1 100 ? 21.841 4.707 -19.023 1.00 80.75 100 ASP A N 1
ATOM 773 C CA . ASP A 1 100 ? 20.475 4.586 -19.539 1.00 80.75 100 ASP A CA 1
ATOM 774 C C . ASP A 1 100 ? 20.114 3.135 -19.902 1.00 80.75 100 ASP A C 1
ATOM 776 O O . ASP A 1 100 ? 20.875 2.409 -20.549 1.00 80.75 100 ASP A O 1
ATOM 780 N N . GLY A 1 101 ? 18.928 2.696 -19.474 1.00 72.81 101 GLY A N 1
ATOM 781 C CA . GLY A 1 101 ? 18.460 1.320 -19.663 1.00 72.81 101 GLY A CA 1
ATOM 782 C C . GLY A 1 101 ? 18.846 0.328 -18.554 1.00 72.81 101 GLY A C 1
ATOM 783 O O . GLY A 1 101 ? 18.444 -0.837 -18.653 1.00 72.81 101 GLY A O 1
ATOM 784 N N . TRP A 1 102 ? 19.556 0.759 -17.502 1.00 83.25 102 TRP A N 1
ATOM 785 C CA . TRP A 1 102 ? 20.028 -0.093 -16.399 1.00 83.25 102 TRP A CA 1
ATOM 786 C C . TRP A 1 102 ? 19.667 0.447 -15.005 1.00 83.25 102 TRP A C 1
ATOM 788 O O . TRP A 1 102 ? 19.509 1.646 -14.795 1.00 83.25 102 TRP A O 1
ATOM 798 N N . GLN A 1 103 ? 19.524 -0.466 -14.043 1.00 80.94 103 GLN A N 1
ATOM 799 C CA . GLN A 1 103 ? 19.154 -0.221 -12.647 1.00 80.94 103 GLN A CA 1
ATOM 800 C C . GLN A 1 103 ? 19.720 -1.321 -11.713 1.00 80.94 103 GLN A C 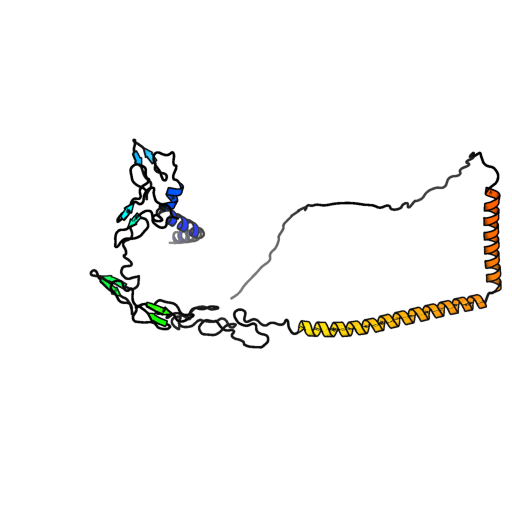1
ATOM 802 O O . GLN A 1 103 ? 20.491 -2.181 -12.133 1.00 80.94 103 GLN A O 1
ATOM 807 N N . GLY A 1 104 ? 19.337 -1.307 -10.432 1.00 80.50 104 GLY A N 1
ATOM 808 C CA . GLY A 1 104 ? 19.885 -2.186 -9.383 1.00 80.50 104 GLY A CA 1
ATOM 809 C C . GLY A 1 104 ? 20.929 -1.480 -8.508 1.00 80.50 104 GLY A C 1
ATOM 810 O O . GLY A 1 104 ? 21.133 -0.272 -8.641 1.00 80.50 104 GLY A O 1
ATOM 811 N N . GLU A 1 105 ? 21.568 -2.193 -7.577 1.00 85.12 105 GLU A N 1
ATOM 812 C CA . GLU A 1 105 ? 22.683 -1.627 -6.789 1.00 85.12 105 GLU A CA 1
ATOM 813 C C . GLU A 1 105 ? 23.966 -1.513 -7.624 1.00 85.12 105 GLU A C 1
ATOM 815 O O . GLU A 1 105 ? 24.723 -0.562 -7.442 1.00 85.12 105 GLU A O 1
ATOM 820 N N . LEU A 1 106 ? 24.179 -2.452 -8.556 1.00 90.06 106 LEU A N 1
ATOM 821 C CA . LEU A 1 106 ? 25.403 -2.583 -9.359 1.00 90.06 106 LEU A CA 1
ATOM 822 C C . LEU A 1 106 ? 25.175 -2.342 -10.857 1.00 90.06 106 LEU A C 1
ATOM 824 O O . LEU A 1 106 ? 26.035 -2.662 -11.675 1.00 90.06 106 LEU A O 1
ATOM 828 N N . CYS A 1 107 ? 24.013 -1.804 -11.235 1.00 90.62 107 CYS A N 1
ATOM 829 C CA . CYS A 1 107 ? 23.610 -1.640 -12.636 1.00 90.62 107 CYS A CA 1
ATOM 830 C C . CYS A 1 107 ? 23.597 -2.970 -13.422 1.00 90.62 107 CYS A C 1
ATOM 832 O O . CYS A 1 107 ? 23.820 -2.992 -14.629 1.00 90.62 107 CYS A O 1
ATOM 834 N N . ASP A 1 108 ? 23.369 -4.080 -12.714 1.00 85.81 108 ASP A N 1
ATOM 835 C CA . ASP A 1 108 ? 23.281 -5.451 -13.220 1.00 85.81 108 ASP A CA 1
ATOM 836 C C . ASP A 1 108 ? 21.856 -5.834 -13.658 1.00 85.81 108 ASP A C 1
ATOM 838 O O . ASP A 1 108 ? 21.673 -6.763 -14.446 1.00 85.81 108 ASP A O 1
ATOM 842 N N . LEU A 1 109 ? 20.841 -5.088 -13.213 1.00 75.94 109 LEU A N 1
ATOM 843 C CA . LEU A 1 109 ? 19.466 -5.243 -13.674 1.00 75.94 109 LEU A CA 1
ATOM 844 C C . LEU A 1 109 ? 19.222 -4.332 -14.878 1.00 75.94 109 LEU A C 1
ATOM 846 O O . LEU A 1 109 ? 19.170 -3.109 -14.756 1.00 75.94 109 LEU A O 1
ATOM 850 N N . ARG A 1 110 ? 18.994 -4.914 -16.054 1.00 67.56 110 ARG A N 1
ATOM 851 C CA . ARG A 1 110 ? 18.430 -4.165 -17.186 1.00 67.56 110 ARG A CA 1
ATOM 852 C C . ARG A 1 110 ? 17.025 -3.676 -16.807 1.00 67.56 110 ARG A C 1
ATOM 854 O O . ARG A 1 110 ? 16.346 -4.312 -15.999 1.00 67.56 110 ARG A O 1
ATOM 861 N N . LEU A 1 111 ? 16.538 -2.594 -17.415 1.00 65.81 111 LEU A N 1
ATOM 862 C CA . LEU A 1 111 ? 15.145 -2.129 -17.281 1.00 65.81 111 LEU A CA 1
ATOM 863 C C . LEU A 1 111 ? 14.150 -3.061 -18.019 1.00 65.81 111 LEU A C 1
ATOM 865 O O . LEU A 1 111 ? 13.315 -2.616 -18.798 1.00 65.81 111 LEU A O 1
ATOM 869 N N . THR A 1 112 ? 14.270 -4.378 -17.813 1.00 55.78 112 THR A N 1
ATOM 870 C CA . THR A 1 112 ? 13.498 -5.447 -18.472 1.00 55.78 112 THR A CA 1
ATOM 871 C C . THR A 1 112 ? 12.236 -5.894 -17.745 1.00 55.78 112 THR A C 1
ATOM 873 O O . THR A 1 112 ? 11.596 -6.829 -18.209 1.00 55.78 112 THR A O 1
ATOM 876 N N . ASP A 1 113 ? 11.738 -5.085 -16.809 1.00 60.31 113 ASP A N 1
ATOM 877 C CA . ASP A 1 113 ? 10.294 -4.800 -16.766 1.00 60.31 113 ASP A CA 1
ATOM 878 C C . ASP A 1 113 ? 9.918 -3.821 -17.896 1.00 60.31 113 ASP A C 1
ATOM 880 O O . ASP A 1 113 ? 9.212 -2.831 -17.705 1.00 60.31 113 ASP A O 1
ATOM 884 N N . LYS A 1 114 ? 10.397 -4.100 -19.120 1.00 67.00 114 LYS A N 1
ATOM 885 C CA . LYS A 1 114 ? 10.238 -3.211 -20.278 1.00 67.00 114 LYS A CA 1
ATOM 886 C C . LYS A 1 114 ? 8.774 -2.952 -20.604 1.00 67.00 114 LYS A C 1
ATOM 888 O O . LYS A 1 114 ? 8.474 -1.926 -21.183 1.00 67.00 114 LYS A O 1
ATOM 893 N N . CYS A 1 115 ? 7.881 -3.855 -20.216 1.00 80.88 115 CYS A N 1
ATOM 894 C CA . CYS A 1 115 ? 6.447 -3.729 -20.430 1.00 80.88 115 CYS A CA 1
ATOM 895 C C . CYS A 1 115 ? 5.676 -3.502 -19.117 1.00 80.88 115 CYS A C 1
ATOM 897 O O . CYS A 1 115 ? 4.508 -3.868 -19.036 1.00 80.88 115 CYS A O 1
ATOM 899 N N . ASN A 1 116 ? 6.328 -2.969 -18.070 1.00 82.00 116 ASN A N 1
ATOM 900 C CA . ASN A 1 116 ? 5.749 -2.674 -16.747 1.00 82.00 116 ASN A CA 1
ATOM 901 C C . ASN A 1 116 ? 4.935 -3.843 -16.137 1.00 82.00 116 ASN A C 1
ATOM 903 O O . ASN A 1 116 ? 3.863 -3.616 -15.584 1.00 82.00 116 ASN A O 1
ATOM 907 N N . GLN A 1 117 ? 5.394 -5.095 -16.294 1.00 84.00 117 GLN A N 1
ATOM 908 C CA . GLN A 1 117 ? 4.677 -6.335 -15.906 1.00 84.00 117 GLN A CA 1
ATOM 909 C C . GLN A 1 117 ? 3.280 -6.519 -16.553 1.00 84.00 117 GLN A C 1
ATOM 911 O O . GLN A 1 117 ? 2.517 -7.411 -16.193 1.00 84.00 117 GLN A O 1
ATOM 916 N N . ARG A 1 118 ? 2.960 -5.696 -17.556 1.00 87.00 118 ARG A N 1
ATOM 917 C CA . ARG A 1 118 ? 1.669 -5.566 -18.252 1.00 87.00 118 ARG A CA 1
ATOM 918 C C . ARG A 1 118 ? 1.747 -5.952 -19.734 1.00 87.00 118 ARG A C 1
ATOM 920 O O . ARG A 1 118 ? 0.844 -5.649 -20.512 1.00 87.00 118 ARG A O 1
ATOM 927 N N . GLY A 1 119 ? 2.830 -6.613 -20.135 1.00 88.31 119 GLY A N 1
ATOM 928 C CA . GLY A 1 119 ? 3.081 -7.054 -21.502 1.00 88.31 119 GLY A CA 1
ATOM 929 C C . GLY A 1 119 ? 4.295 -7.972 -21.609 1.00 88.31 119 GLY A C 1
ATOM 930 O O . GLY A 1 119 ? 5.083 -8.086 -20.670 1.00 88.31 119 GLY A O 1
ATOM 931 N N . GLN A 1 120 ? 4.455 -8.602 -22.769 1.00 87.25 120 GLN A N 1
ATOM 932 C CA . GLN A 1 120 ? 5.602 -9.442 -23.108 1.00 87.25 120 GLN A CA 1
ATOM 933 C C . GLN A 1 120 ? 6.539 -8.694 -24.067 1.00 87.25 120 GLN A C 1
ATOM 935 O O . GLN A 1 120 ? 6.087 -8.045 -25.010 1.00 87.25 120 GLN A O 1
ATOM 940 N N . TRP A 1 121 ? 7.854 -8.790 -23.850 1.00 84.69 121 TRP A N 1
ATOM 941 C CA . TRP A 1 121 ? 8.851 -8.216 -24.758 1.00 84.69 121 TRP A CA 1
ATOM 942 C C . TRP A 1 121 ? 9.123 -9.171 -25.928 1.00 84.69 121 TRP A C 1
ATOM 944 O O . TRP A 1 121 ? 9.676 -10.252 -25.725 1.00 84.69 121 TRP A O 1
ATOM 954 N N . VAL A 1 122 ? 8.743 -8.778 -27.146 1.00 83.25 122 VAL A N 1
ATOM 955 C CA . VAL A 1 122 ? 8.840 -9.599 -28.367 1.00 83.25 122 VAL A CA 1
ATOM 956 C C . VAL A 1 122 ? 9.310 -8.721 -29.529 1.00 83.25 122 VAL A C 1
ATOM 958 O O . VAL A 1 122 ? 8.820 -7.610 -29.699 1.00 83.25 122 VAL A O 1
ATOM 961 N N . ASN A 1 123 ? 10.264 -9.193 -30.340 1.00 83.56 123 ASN A N 1
ATOM 962 C CA . ASN A 1 123 ? 10.763 -8.490 -31.537 1.00 83.56 123 ASN A CA 1
ATOM 963 C C . ASN A 1 123 ? 11.099 -6.998 -31.300 1.00 83.56 123 ASN A C 1
ATOM 965 O O . ASN A 1 123 ? 10.726 -6.121 -32.074 1.00 83.56 123 ASN A O 1
ATOM 969 N N . ASN A 1 124 ? 11.803 -6.713 -30.199 1.00 77.12 124 ASN A N 1
ATOM 970 C CA . ASN A 1 124 ? 12.170 -5.366 -29.744 1.00 77.12 124 ASN A CA 1
ATOM 971 C C . ASN A 1 124 ? 11.003 -4.393 -29.454 1.00 77.12 124 ASN A C 1
ATOM 973 O O . ASN A 1 124 ? 11.229 -3.189 -29.372 1.00 77.12 124 ASN A O 1
ATOM 977 N N . THR A 1 125 ? 9.783 -4.894 -29.248 1.00 82.31 125 THR A N 1
ATOM 978 C CA . THR A 1 125 ? 8.588 -4.108 -28.891 1.00 82.31 125 THR A CA 1
ATOM 979 C C . THR A 1 125 ? 7.837 -4.768 -27.723 1.00 82.31 125 THR A C 1
ATOM 981 O O . THR A 1 125 ? 7.993 -5.963 -27.463 1.00 82.31 125 THR A O 1
ATOM 984 N N . CYS A 1 126 ? 7.017 -4.008 -26.996 1.00 87.69 126 CYS A N 1
ATOM 985 C CA . CYS A 1 126 ? 6.093 -4.568 -26.010 1.00 87.69 126 CYS A CA 1
ATOM 986 C C . CYS A 1 126 ? 4.765 -5.000 -26.644 1.00 87.69 126 CYS A C 1
ATOM 988 O O . CYS A 1 126 ? 4.040 -4.182 -27.205 1.00 87.69 126 CYS A O 1
ATOM 990 N N . GLN A 1 127 ? 4.403 -6.272 -26.481 1.00 91.62 127 GLN A N 1
ATOM 991 C CA . GLN A 1 127 ? 3.038 -6.754 -26.681 1.00 91.62 127 GLN A CA 1
ATOM 992 C C . GLN A 1 127 ? 2.270 -6.617 -25.363 1.00 91.62 127 GLN A C 1
ATOM 994 O O . GLN A 1 127 ? 2.458 -7.409 -24.440 1.00 91.62 127 GLN A O 1
ATOM 999 N N . CYS A 1 128 ? 1.444 -5.578 -25.254 1.00 92.12 128 CYS A N 1
ATOM 1000 C CA . CYS A 1 128 ? 0.682 -5.279 -24.042 1.00 92.12 128 CYS A CA 1
ATOM 1001 C C . CYS A 1 128 ? -0.539 -6.194 -23.868 1.00 92.12 128 CYS A C 1
ATOM 1003 O O . CYS A 1 128 ? -1.173 -6.603 -24.839 1.00 92.12 128 CYS A O 1
ATOM 1005 N N . VAL A 1 129 ? -0.886 -6.494 -22.615 1.00 89.69 129 VAL A N 1
ATOM 1006 C CA . VAL A 1 129 ? -2.025 -7.346 -22.243 1.00 89.69 129 VAL A CA 1
ATOM 1007 C C . VAL A 1 129 ? -3.265 -6.490 -21.959 1.00 89.69 129 VAL A C 1
ATOM 1009 O O . VAL A 1 129 ? -3.185 -5.434 -21.333 1.00 89.69 129 VAL A O 1
ATOM 1012 N N . GLY A 1 130 ? -4.445 -6.967 -22.362 1.00 90.56 130 GLY A N 1
ATOM 1013 C CA . GLY A 1 130 ? -5.722 -6.343 -22.008 1.00 90.56 130 GLY A CA 1
ATOM 1014 C C . GLY A 1 130 ? -5.916 -4.967 -22.650 1.00 90.56 130 GLY A C 1
ATOM 1015 O O . GLY A 1 130 ? -6.108 -4.874 -23.857 1.00 90.56 130 GLY A O 1
ATOM 1016 N N . SER A 1 131 ? -5.923 -3.907 -21.839 1.00 93.69 131 SER A N 1
ATOM 1017 C CA . SER A 1 131 ? -6.197 -2.528 -22.277 1.00 93.69 131 SER A CA 1
ATOM 1018 C C . SER A 1 131 ? -5.002 -1.579 -22.099 1.00 93.69 131 SER A C 1
ATOM 1020 O O . SER A 1 131 ? -5.176 -0.358 -22.208 1.00 93.69 131 SER A O 1
ATOM 1022 N N . PHE A 1 132 ? -3.806 -2.114 -21.826 1.00 94.31 132 PHE A N 1
ATOM 1023 C CA . PHE A 1 132 ? -2.574 -1.327 -21.731 1.00 94.31 132 PHE A CA 1
ATOM 1024 C C . PHE A 1 132 ? -1.961 -1.019 -23.103 1.00 94.31 132 PHE A C 1
ATOM 1026 O O . PHE A 1 132 ? -2.108 -1.796 -24.044 1.00 94.31 132 PHE A O 1
ATOM 1033 N N . PHE A 1 133 ? -1.261 0.112 -23.216 1.00 92.69 133 PHE A N 1
ATOM 1034 C CA . PHE A 1 133 ? -0.599 0.552 -24.447 1.00 92.69 133 PHE A CA 1
ATOM 1035 C C . PHE A 1 133 ? 0.582 1.505 -24.180 1.00 92.69 133 PHE A C 1
ATOM 1037 O O . PHE A 1 133 ? 0.842 1.907 -23.040 1.00 92.69 133 PHE A O 1
ATOM 1044 N N . GLY A 1 134 ? 1.284 1.875 -25.256 1.00 89.81 134 GLY A N 1
ATOM 1045 C CA . GLY A 1 134 ? 2.538 2.634 -25.232 1.00 89.81 134 GLY A CA 1
ATOM 1046 C C . GLY A 1 134 ? 3.761 1.715 -25.263 1.00 89.81 134 GLY A C 1
ATOM 1047 O O . GLY A 1 134 ? 3.649 0.524 -24.975 1.00 89.81 134 GLY A O 1
ATOM 1048 N N . ASP A 1 135 ? 4.924 2.271 -25.606 1.00 85.44 135 ASP A N 1
ATOM 1049 C CA . ASP A 1 135 ? 6.166 1.520 -25.886 1.00 85.44 135 ASP A CA 1
ATOM 1050 C C . ASP A 1 135 ? 6.623 0.600 -24.739 1.00 85.44 135 ASP A C 1
ATOM 1052 O O . ASP A 1 135 ? 7.344 -0.370 -24.970 1.00 85.44 135 ASP A O 1
ATOM 1056 N N . TYR A 1 136 ? 6.175 0.902 -23.515 1.00 84.94 136 TYR A N 1
ATOM 1057 C CA . TYR A 1 136 ? 6.464 0.178 -22.281 1.00 84.94 136 TYR A CA 1
ATOM 1058 C C . TYR A 1 136 ? 5.184 -0.326 -21.571 1.00 84.94 136 TYR A C 1
ATOM 1060 O O . TYR A 1 136 ? 5.226 -0.657 -20.387 1.00 84.94 136 TYR A O 1
ATOM 1068 N N . CYS A 1 137 ? 4.022 -0.354 -22.237 1.00 90.12 137 CYS A N 1
ATOM 1069 C CA . CYS A 1 137 ? 2.698 -0.633 -21.639 1.00 90.12 137 CYS A CA 1
ATOM 1070 C C . CYS A 1 137 ? 2.348 0.261 -20.428 1.00 90.12 137 CYS A C 1
ATOM 1072 O O . CYS A 1 137 ? 1.676 -0.152 -19.478 1.00 90.12 137 CYS A O 1
ATOM 1074 N N . GLN A 1 138 ? 2.843 1.501 -20.442 1.00 86.94 138 GLN A N 1
ATOM 1075 C CA . GLN A 1 138 ? 2.751 2.448 -19.332 1.00 86.94 138 GLN A CA 1
ATOM 1076 C C . GLN A 1 138 ? 1.369 3.114 -19.190 1.00 86.94 138 GLN A C 1
ATOM 1078 O O . GLN A 1 138 ? 1.057 3.642 -18.116 1.00 86.94 138 GLN A O 1
ATOM 1083 N N . TYR A 1 139 ? 0.548 3.088 -20.246 1.00 92.31 139 TYR A N 1
ATOM 1084 C CA . TYR A 1 139 ? -0.783 3.698 -20.294 1.00 92.31 139 TYR A CA 1
ATOM 1085 C C . TYR A 1 139 ? -1.896 2.646 -20.328 1.00 92.31 139 TYR A C 1
ATOM 1087 O O . TYR A 1 139 ? -1.672 1.518 -20.749 1.00 92.31 139 TYR A O 1
ATOM 1095 N N . THR A 1 140 ? -3.110 3.025 -19.925 1.00 93.50 140 THR A N 1
ATOM 1096 C CA . THR A 1 140 ? -4.348 2.244 -20.042 1.00 93.50 140 THR A CA 1
ATOM 1097 C C . THR A 1 140 ? -5.430 3.043 -20.765 1.00 93.50 140 THR A C 1
ATOM 1099 O O . THR A 1 140 ? -5.597 4.242 -20.534 1.00 93.50 140 THR A O 1
ATOM 1102 N N . SER A 1 141 ? -6.184 2.361 -21.627 1.00 92.81 141 SER A N 1
ATOM 1103 C CA . SER A 1 141 ? -7.394 2.878 -22.284 1.00 92.81 141 SER A CA 1
ATOM 1104 C C . SER A 1 141 ? -8.684 2.570 -21.508 1.00 92.81 141 SER A C 1
ATOM 1106 O O . SER A 1 141 ? -9.740 3.108 -21.833 1.00 92.81 141 SER A O 1
ATOM 1108 N N . ARG A 1 142 ? -8.605 1.738 -20.459 1.00 93.94 142 ARG A N 1
ATOM 1109 C CA . ARG A 1 142 ? -9.734 1.294 -19.629 1.00 93.94 142 ARG A CA 1
ATOM 1110 C C . ARG A 1 142 ? -9.591 1.752 -18.175 1.00 93.94 142 ARG A C 1
ATOM 1112 O O . ARG A 1 142 ? -8.482 1.871 -17.652 1.00 93.94 142 ARG A O 1
ATOM 1119 N N . CYS A 1 143 ? -10.726 2.014 -17.532 1.00 95.38 143 CYS A N 1
ATOM 1120 C CA . CYS A 1 143 ? -10.832 2.440 -16.140 1.00 95.38 143 CYS A CA 1
ATOM 1121 C C . CYS A 1 143 ? -12.282 2.188 -15.678 1.00 95.38 143 CYS A C 1
ATOM 1123 O O . CYS A 1 143 ? -13.181 2.878 -16.149 1.00 95.38 143 CYS A O 1
ATOM 1125 N N . ASP A 1 144 ? -12.522 1.177 -14.836 1.00 94.69 144 ASP A N 1
ATOM 1126 C CA . ASP A 1 144 ? -13.867 0.732 -14.425 1.00 94.69 144 ASP A CA 1
ATOM 1127 C C . ASP A 1 144 ? -14.473 1.698 -13.388 1.00 94.69 144 ASP A C 1
ATOM 1129 O O . ASP A 1 144 ? -15.477 2.352 -13.662 1.00 94.69 144 ASP A O 1
ATOM 1133 N N . PHE A 1 145 ? -13.841 1.848 -12.215 1.00 95.06 145 PHE A N 1
ATOM 1134 C CA . PHE A 1 145 ? -14.292 2.757 -11.148 1.00 95.06 145 PHE A CA 1
ATOM 1135 C C . PHE A 1 145 ? -13.290 3.902 -10.929 1.00 95.06 145 PHE A C 1
ATOM 1137 O O . PHE A 1 145 ? -12.694 4.062 -9.862 1.00 95.06 145 PHE A O 1
ATOM 1144 N N . GLY A 1 146 ? -13.076 4.717 -11.965 1.00 94.81 146 GLY A N 1
ATOM 1145 C CA . GLY A 1 146 ? -12.086 5.798 -11.955 1.00 94.81 146 GLY A CA 1
ATOM 1146 C C . GLY A 1 146 ? -12.302 6.861 -13.034 1.00 94.81 146 GLY A C 1
ATOM 1147 O O . GLY A 1 146 ? -13.376 6.965 -13.620 1.00 94.81 146 GLY A O 1
ATOM 1148 N N . GLN A 1 147 ? -11.267 7.662 -13.292 1.00 95.88 147 GLN A N 1
ATOM 1149 C CA . GLN A 1 147 ? -11.134 8.512 -14.481 1.00 95.88 147 GLN A CA 1
ATOM 1150 C C . GLN A 1 147 ? -9.725 8.378 -15.062 1.00 95.88 147 GLN A C 1
ATOM 1152 O O . GLN A 1 147 ? -8.751 8.345 -14.312 1.00 95.88 147 GLN A O 1
ATOM 1157 N N . ILE A 1 148 ? -9.587 8.359 -16.389 1.00 94.25 148 ILE A N 1
ATOM 1158 C CA . ILE A 1 148 ? -8.267 8.346 -17.036 1.00 94.25 148 ILE A CA 1
ATOM 1159 C C . ILE A 1 148 ? -7.702 9.771 -17.074 1.00 94.25 148 ILE A C 1
ATOM 1161 O O . ILE A 1 148 ? -8.360 10.701 -17.542 1.00 94.25 148 ILE A O 1
ATOM 1165 N N . ARG A 1 149 ? -6.466 9.946 -16.597 1.00 92.56 149 ARG A N 1
ATOM 1166 C CA . ARG A 1 149 ? -5.688 11.191 -16.666 1.00 92.56 149 ARG A CA 1
ATOM 1167 C C . ARG A 1 149 ? -4.267 10.855 -17.112 1.00 92.56 149 ARG A C 1
ATOM 1169 O O . ARG A 1 149 ? -3.639 9.972 -16.539 1.00 92.56 149 ARG A O 1
ATOM 1176 N N . ASN A 1 150 ? -3.772 11.529 -18.150 1.00 89.06 150 ASN A N 1
ATOM 1177 C CA . ASN A 1 150 ? -2.440 11.308 -18.739 1.00 89.06 150 ASN A CA 1
ATOM 1178 C C . ASN A 1 150 ? -2.148 9.818 -19.036 1.00 89.06 150 ASN A C 1
ATOM 1180 O O . ASN A 1 150 ? -1.075 9.303 -18.730 1.00 89.06 150 ASN A O 1
ATOM 1184 N N . GLY A 1 151 ? -3.151 9.106 -19.565 1.00 85.69 151 GLY A N 1
ATOM 1185 C CA . GLY A 1 151 ? -3.080 7.671 -19.858 1.00 85.69 151 GLY A CA 1
ATOM 1186 C C . GLY A 1 151 ? -3.073 6.745 -18.634 1.00 85.69 151 GLY A C 1
ATOM 1187 O O . GLY A 1 151 ? -2.903 5.546 -18.802 1.00 85.69 151 GLY A O 1
ATOM 1188 N N . ARG A 1 152 ? -3.260 7.240 -17.404 1.00 88.44 152 ARG A N 1
ATOM 1189 C CA . ARG A 1 152 ? -3.353 6.420 -16.184 1.00 88.44 152 ARG A CA 1
ATOM 1190 C C . ARG A 1 152 ? -4.760 6.485 -15.592 1.00 88.44 152 ARG A C 1
ATOM 1192 O O . ARG A 1 152 ? -5.348 7.560 -15.514 1.00 88.44 152 ARG A O 1
ATOM 1199 N N . CYS A 1 153 ? -5.293 5.347 -15.156 1.00 94.56 153 CYS A N 1
ATOM 1200 C CA . CYS A 1 153 ? -6.553 5.290 -14.420 1.00 94.56 153 CYS A CA 1
ATOM 1201 C C . CYS A 1 153 ? -6.346 5.825 -12.987 1.00 94.56 153 CYS A C 1
ATOM 1203 O O . CYS A 1 153 ? -5.425 5.406 -12.288 1.00 94.56 153 CYS A O 1
ATOM 1205 N N . ILE A 1 154 ? -7.172 6.788 -12.574 1.00 95.25 154 ILE A N 1
ATOM 1206 C CA . ILE A 1 154 ? -7.194 7.384 -11.233 1.00 95.25 154 ILE A CA 1
ATOM 1207 C C . ILE A 1 154 ? -8.473 6.912 -10.543 1.00 95.25 154 ILE A C 1
ATOM 1209 O O . ILE A 1 154 ? -9.571 7.245 -10.995 1.00 95.25 154 ILE A O 1
ATOM 1213 N N . CYS A 1 155 ? -8.342 6.125 -9.476 1.00 96.62 155 CYS A N 1
ATOM 1214 C CA . CYS A 1 155 ? -9.488 5.475 -8.843 1.00 96.62 155 CYS A CA 1
ATOM 1215 C C . CYS A 1 155 ? -10.417 6.461 -8.133 1.00 96.62 155 CYS A C 1
ATOM 1217 O O . CYS A 1 155 ? -9.982 7.442 -7.525 1.00 96.62 155 CYS A O 1
ATOM 1219 N N . GLN A 1 156 ? -11.711 6.149 -8.157 1.00 94.75 156 GLN A N 1
ATOM 1220 C CA . GLN A 1 156 ? -12.665 6.709 -7.208 1.00 94.75 156 GLN A CA 1
ATOM 1221 C C . GLN A 1 156 ? -12.355 6.178 -5.797 1.00 94.75 156 GLN A C 1
ATOM 1223 O O . GLN A 1 156 ? -11.639 5.187 -5.623 1.00 94.75 156 GLN A O 1
ATOM 1228 N N . ARG A 1 157 ? -12.873 6.852 -4.762 1.00 93.31 157 ARG A N 1
ATOM 1229 C CA . ARG A 1 157 ? -12.641 6.424 -3.374 1.00 93.31 157 ARG A CA 1
ATOM 1230 C C . ARG A 1 157 ? -13.120 4.986 -3.170 1.00 93.31 157 ARG A C 1
ATOM 1232 O O . ARG A 1 157 ? -14.192 4.620 -3.636 1.00 93.31 157 ARG A O 1
ATOM 1239 N N . HIS A 1 158 ? -12.318 4.224 -2.428 1.00 94.12 158 HIS A N 1
ATOM 1240 C CA . HIS A 1 158 ? -12.563 2.825 -2.062 1.00 94.12 158 HIS A CA 1
ATOM 1241 C C . HIS A 1 158 ? -12.477 1.816 -3.228 1.00 94.12 158 HIS A C 1
ATOM 1243 O O . HIS A 1 158 ? -12.879 0.668 -3.062 1.00 94.12 158 HIS A O 1
ATOM 1249 N N . PHE A 1 159 ? -11.879 2.193 -4.364 1.00 96.38 159 PHE A N 1
ATOM 1250 C CA . PHE A 1 159 ? -11.498 1.267 -5.440 1.00 96.38 159 PHE A CA 1
ATOM 1251 C C . PHE A 1 159 ? -9.982 1.260 -5.680 1.00 96.38 159 PHE A C 1
ATOM 1253 O O . PHE A 1 159 ? -9.294 2.245 -5.413 1.00 96.38 159 PHE A O 1
ATOM 1260 N N . HIS A 1 160 ? -9.459 0.130 -6.161 1.00 94.69 160 HIS A N 1
ATOM 1261 C CA . HIS A 1 160 ? -8.045 -0.089 -6.472 1.00 94.69 160 HIS A CA 1
ATOM 1262 C C . HIS A 1 160 ? -7.864 -1.135 -7.592 1.00 94.69 160 HIS A C 1
ATOM 1264 O O . HIS A 1 160 ? -8.833 -1.709 -8.087 1.00 94.69 160 HIS A O 1
ATOM 1270 N N . GLY A 1 161 ? -6.616 -1.379 -8.000 1.00 92.38 161 GLY A N 1
ATOM 1271 C CA . GLY A 1 161 ? -6.282 -2.161 -9.197 1.00 92.38 161 GLY A CA 1
ATOM 1272 C C . GLY A 1 161 ? -5.918 -1.256 -10.374 1.00 92.38 161 GLY A C 1
ATOM 1273 O O . GLY A 1 161 ? -6.133 -0.046 -10.324 1.00 92.38 161 GLY A O 1
ATOM 1274 N N . ASP A 1 162 ? -5.341 -1.830 -11.427 1.00 90.50 162 ASP A N 1
ATOM 1275 C CA . ASP A 1 162 ? -4.801 -1.059 -12.556 1.00 90.50 162 ASP A CA 1
ATOM 1276 C C . ASP A 1 162 ? -5.884 -0.397 -13.421 1.00 90.50 162 ASP A C 1
ATOM 1278 O O . ASP A 1 162 ? -5.646 0.648 -14.032 1.00 90.50 162 ASP A O 1
ATOM 1282 N N . TYR A 1 163 ? -7.081 -0.986 -13.442 1.00 93.94 163 TYR A N 1
ATOM 1283 C CA . TYR A 1 163 ? -8.287 -0.416 -14.033 1.00 93.94 163 TYR A CA 1
ATOM 1284 C C . TYR A 1 163 ? -9.252 0.084 -12.943 1.00 93.94 163 TYR A C 1
ATOM 1286 O O . TYR A 1 163 ? -10.408 0.378 -13.239 1.00 93.94 163 TYR A O 1
ATOM 1294 N N . CYS A 1 164 ? -8.799 0.178 -11.686 1.00 95.81 164 CYS A N 1
ATOM 1295 C CA . CYS A 1 164 ? -9.618 0.457 -10.503 1.00 95.81 164 CYS A CA 1
ATOM 1296 C C . CYS A 1 164 ? -10.820 -0.493 -10.360 1.00 95.81 164 CYS A C 1
ATOM 1298 O O . CYS A 1 164 ? -11.894 -0.097 -9.923 1.00 95.81 164 CYS A O 1
ATOM 1300 N N . GLU A 1 165 ? -10.653 -1.745 -10.780 1.00 93.69 165 GLU A N 1
ATOM 1301 C CA . GLU A 1 165 ? -11.712 -2.744 -10.900 1.00 93.69 165 GLU A CA 1
ATOM 1302 C C . GLU A 1 165 ? -12.048 -3.477 -9.590 1.00 93.69 165 GLU A C 1
ATOM 1304 O O . GLU A 1 165 ? -13.070 -4.157 -9.525 1.00 93.69 165 GLU A O 1
ATOM 1309 N N . LYS A 1 166 ? -11.214 -3.341 -8.548 1.00 95.75 166 LYS A N 1
ATOM 1310 C CA . LYS A 1 166 ? -11.355 -4.038 -7.261 1.00 95.75 166 LYS A CA 1
ATOM 1311 C C . LYS A 1 166 ? -11.856 -3.095 -6.167 1.00 95.75 166 LYS A C 1
ATOM 1313 O O . LYS A 1 166 ? -11.316 -2.003 -5.989 1.00 95.75 166 LYS A O 1
ATOM 1318 N N . ALA A 1 167 ? -12.855 -3.521 -5.401 1.00 96.00 167 ALA A N 1
ATOM 1319 C CA . ALA A 1 167 ? -13.349 -2.806 -4.231 1.00 96.00 167 ALA A CA 1
ATOM 1320 C C . ALA A 1 167 ? -12.417 -3.009 -3.025 1.00 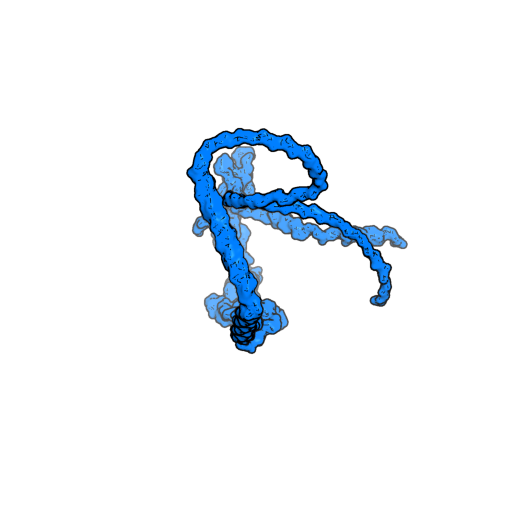96.00 167 ALA A C 1
ATOM 1322 O O . ALA A 1 167 ? -12.023 -4.127 -2.697 1.00 96.00 167 ALA A O 1
ATOM 1323 N N . VAL A 1 168 ? -12.100 -1.920 -2.324 1.00 95.88 168 VAL A N 1
ATOM 1324 C CA . VAL A 1 168 ? -11.453 -1.957 -1.007 1.00 95.88 168 VAL A CA 1
ATOM 1325 C C . VAL A 1 168 ? -12.486 -2.402 0.028 1.00 95.88 168 VAL A C 1
ATOM 1327 O O . VAL A 1 168 ? -13.577 -1.835 0.083 1.00 95.88 168 VAL A O 1
ATOM 1330 N N . CYS A 1 169 ? -12.133 -3.382 0.861 1.00 96.12 169 CYS A N 1
ATOM 1331 C CA . CYS A 1 169 ? -12.988 -3.904 1.928 1.00 96.12 169 CYS A CA 1
ATOM 1332 C C . CYS A 1 169 ? -12.471 -3.453 3.297 1.00 96.12 169 CYS A C 1
ATOM 1334 O O . CYS A 1 169 ? -11.363 -3.813 3.684 1.00 96.12 169 CYS A O 1
ATOM 1336 N N . TYR A 1 170 ? -13.270 -2.686 4.042 1.00 95.12 170 TYR A N 1
ATOM 1337 C CA . TYR A 1 170 ? -12.890 -2.203 5.376 1.00 95.12 170 TYR A CA 1
ATOM 1338 C C . TYR A 1 170 ? -13.119 -3.244 6.475 1.00 95.12 170 TYR A C 1
ATOM 1340 O O . TYR A 1 170 ? -12.269 -3.438 7.339 1.00 95.12 170 TYR A O 1
ATOM 1348 N N . HIS A 1 171 ? -14.270 -3.917 6.436 1.00 93.38 171 HIS A N 1
ATOM 1349 C CA . HIS A 1 171 ? -14.675 -4.930 7.413 1.00 93.38 171 HIS A CA 1
ATOM 1350 C C . HIS A 1 171 ? -15.252 -6.149 6.685 1.00 93.38 171 HIS A C 1
ATOM 1352 O O . HIS A 1 171 ? -16.445 -6.425 6.769 1.00 93.38 171 HIS A O 1
ATOM 1358 N N . GLY A 1 172 ? -14.420 -6.845 5.913 1.00 92.88 172 GLY A N 1
ATOM 1359 C CA . GLY A 1 172 ? -14.821 -7.983 5.086 1.00 92.88 172 GLY A CA 1
ATOM 1360 C C . GLY A 1 172 ? -13.685 -8.437 4.173 1.00 92.88 172 GLY A C 1
ATOM 1361 O O . GLY A 1 172 ? -12.547 -7.998 4.335 1.00 92.88 172 GLY A O 1
ATOM 1362 N N . TYR A 1 173 ? -13.998 -9.287 3.200 1.00 95.31 173 TYR A N 1
ATOM 1363 C CA . TYR A 1 173 ? -13.064 -9.727 2.157 1.00 95.31 173 TYR A CA 1
ATOM 1364 C C . TYR A 1 173 ? -13.688 -9.560 0.768 1.00 95.31 173 TYR A C 1
ATOM 1366 O O . TYR A 1 173 ? -14.901 -9.398 0.646 1.00 95.31 173 TYR A O 1
ATOM 1374 N N . ALA A 1 174 ? -12.864 -9.562 -0.280 1.00 95.44 174 ALA A N 1
ATOM 1375 C CA . ALA A 1 174 ? -13.332 -9.341 -1.645 1.00 95.44 174 ALA A CA 1
ATOM 1376 C C . ALA A 1 174 ? -14.193 -10.510 -2.155 1.00 95.44 174 ALA A C 1
ATOM 1378 O O . ALA A 1 174 ? -13.843 -11.679 -1.990 1.00 95.44 174 ALA A O 1
ATOM 1379 N N . ASP A 1 175 ? -15.308 -10.185 -2.804 1.00 94.88 175 ASP A N 1
ATOM 1380 C CA . ASP A 1 175 ? -16.216 -11.139 -3.434 1.00 94.88 175 ASP A CA 1
ATOM 1381 C C . ASP A 1 175 ? -15.627 -11.640 -4.759 1.00 94.88 175 ASP A C 1
ATOM 1383 O O . ASP A 1 175 ? -15.773 -11.012 -5.810 1.00 94.88 175 ASP A O 1
ATOM 1387 N N . ILE A 1 176 ? -14.938 -12.781 -4.702 1.00 93.25 176 ILE A N 1
ATOM 1388 C CA . ILE A 1 176 ? -14.272 -13.395 -5.858 1.00 93.25 176 ILE A CA 1
ATOM 1389 C C . ILE A 1 176 ? -15.289 -13.774 -6.951 1.00 93.25 176 ILE A C 1
ATOM 1391 O O . ILE A 1 176 ? -14.980 -13.640 -8.136 1.00 93.25 176 ILE A O 1
ATOM 1395 N N . ALA A 1 177 ? -16.514 -14.176 -6.585 1.00 93.50 177 ALA A N 1
ATOM 1396 C CA . ALA A 1 177 ? -17.558 -14.514 -7.555 1.00 93.50 177 ALA A CA 1
ATOM 1397 C C . ALA A 1 177 ? -18.005 -13.272 -8.349 1.00 93.50 177 ALA A C 1
ATOM 1399 O O . ALA A 1 177 ? -18.172 -13.334 -9.568 1.00 93.50 177 ALA A O 1
ATOM 1400 N N . ASN A 1 178 ? -18.084 -12.110 -7.693 1.00 92.62 178 ASN A N 1
ATOM 1401 C CA . ASN A 1 178 ? -18.300 -10.819 -8.350 1.00 92.62 178 ASN A CA 1
ATOM 1402 C C . ASN A 1 178 ? -16.992 -10.120 -8.791 1.00 92.62 178 ASN A C 1
ATOM 1404 O O . ASN A 1 178 ? -16.908 -8.891 -8.810 1.00 92.62 178 ASN A O 1
ATOM 1408 N N . HIS A 1 179 ? -15.950 -10.881 -9.155 1.00 92.38 179 HIS A N 1
ATOM 1409 C CA . HIS A 1 179 ? -14.679 -10.358 -9.687 1.00 92.38 179 HIS A CA 1
ATOM 1410 C C . HIS A 1 179 ? -13.995 -9.310 -8.777 1.00 92.38 179 HIS A C 1
ATOM 1412 O O . HIS A 1 179 ? -13.330 -8.392 -9.257 1.00 92.38 179 HIS A O 1
ATOM 1418 N N . SER A 1 180 ? -14.181 -9.423 -7.460 1.00 92.88 180 SER A N 1
ATOM 1419 C CA . SER A 1 180 ? -13.733 -8.470 -6.436 1.00 92.88 180 SER A CA 1
ATOM 1420 C C . SER A 1 180 ? -14.320 -7.054 -6.555 1.00 92.88 180 SER A C 1
ATOM 1422 O O . SER A 1 180 ? -13.773 -6.121 -5.969 1.00 92.88 180 SER A O 1
ATOM 1424 N N . ARG A 1 181 ? -15.442 -6.863 -7.266 1.00 93.81 181 ARG A N 1
ATOM 1425 C CA . ARG A 1 181 ? -16.145 -5.565 -7.389 1.00 93.81 181 ARG A CA 1
ATOM 1426 C C . ARG A 1 181 ? -17.005 -5.199 -6.174 1.00 93.81 181 ARG A C 1
ATOM 1428 O O . ARG A 1 181 ? -17.474 -4.068 -6.074 1.00 93.81 181 ARG A O 1
ATOM 1435 N N . SER A 1 182 ? -17.211 -6.144 -5.264 1.00 95.06 182 SER A N 1
ATOM 1436 C CA . SER A 1 182 ? -17.916 -5.984 -3.990 1.00 95.06 182 SER A CA 1
ATOM 1437 C C . SER A 1 182 ? -17.185 -6.732 -2.878 1.00 95.06 182 SER A C 1
ATOM 1439 O O . SER A 1 182 ? -16.299 -7.546 -3.138 1.00 95.06 182 SER A O 1
ATOM 1441 N N . CYS A 1 183 ? -17.563 -6.459 -1.633 1.00 97.06 183 CYS A N 1
ATOM 1442 C CA . CYS A 1 183 ? -17.035 -7.125 -0.450 1.00 97.06 183 CYS A CA 1
ATOM 1443 C C . CYS A 1 183 ? -18.096 -8.006 0.219 1.00 97.06 183 CYS A C 1
ATOM 1445 O O . CYS A 1 183 ? -19.252 -7.606 0.364 1.00 97.06 183 CYS A O 1
ATOM 1447 N N . VAL A 1 184 ? -17.688 -9.183 0.690 1.00 96.69 184 VAL A N 1
ATOM 1448 C CA . VAL A 1 184 ? -18.502 -10.045 1.551 1.00 96.69 184 VAL A CA 1
ATOM 1449 C C . VAL A 1 184 ? -18.387 -9.533 2.988 1.00 96.69 184 VAL A C 1
ATOM 1451 O O . VAL A 1 184 ? -17.325 -9.617 3.611 1.00 96.69 184 VAL A O 1
ATOM 1454 N N . CYS A 1 185 ? -19.480 -8.975 3.512 1.00 96.81 185 CYS A N 1
ATOM 1455 C CA . CYS A 1 185 ? -19.510 -8.354 4.836 1.00 96.81 185 CYS A CA 1
ATOM 1456 C C . CYS A 1 185 ? -19.995 -9.326 5.931 1.00 96.81 185 CYS A C 1
ATOM 1458 O O . CYS A 1 185 ? -21.013 -9.997 5.748 1.00 96.81 185 CYS A O 1
ATOM 1460 N N . PRO A 1 186 ? -19.354 -9.363 7.117 1.00 95.00 186 PRO A N 1
ATOM 1461 C CA . PRO A 1 186 ? -19.921 -9.978 8.314 1.00 95.00 186 PRO A CA 1
ATOM 1462 C C . PRO A 1 186 ? -21.208 -9.259 8.734 1.00 95.00 186 PRO A C 1
ATOM 1464 O O . PRO A 1 186 ? -21.311 -8.046 8.577 1.00 95.00 186 PRO A O 1
ATOM 1467 N N . ALA A 1 187 ? -22.139 -9.964 9.385 1.00 92.44 187 ALA A N 1
ATOM 1468 C CA . ALA A 1 187 ? -23.505 -9.504 9.701 1.00 92.44 187 ALA A CA 1
ATOM 1469 C C . ALA A 1 187 ? -23.658 -8.199 10.534 1.00 92.44 187 ALA A C 1
ATOM 1471 O O . ALA A 1 187 ? -24.778 -7.758 10.792 1.00 92.44 187 ALA A O 1
ATOM 1472 N N . LYS A 1 188 ? -22.560 -7.571 10.973 1.00 92.50 188 LYS A N 1
ATOM 1473 C CA . LYS A 1 188 ? -22.549 -6.235 11.601 1.00 92.50 188 LYS A CA 1
ATOM 1474 C C . LYS A 1 188 ? -22.390 -5.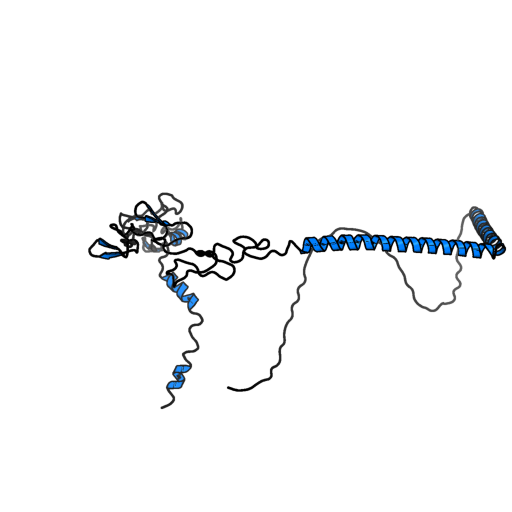090 10.593 1.00 92.50 188 LYS A C 1
ATOM 1476 O O . LYS A 1 188 ? -22.755 -3.961 10.919 1.00 92.50 188 LYS A O 1
ATOM 1481 N N . TYR A 1 189 ? -21.881 -5.370 9.394 1.00 96.00 189 TYR A N 1
ATOM 1482 C CA . TYR A 1 189 ? -21.524 -4.393 8.366 1.00 96.00 189 TYR A CA 1
ATOM 1483 C C . TYR A 1 189 ? -22.291 -4.637 7.057 1.00 96.00 189 TYR A C 1
ATOM 1485 O O . TYR A 1 189 ? -22.802 -5.729 6.813 1.00 96.00 189 TYR A O 1
ATOM 1493 N N . LYS A 1 190 ? -22.390 -3.605 6.218 1.00 94.81 190 LYS A N 1
ATOM 1494 C CA . LYS A 1 190 ? -22.979 -3.638 4.871 1.00 94.81 190 LYS A CA 1
ATOM 1495 C C . LYS A 1 190 ? -22.351 -2.565 3.976 1.00 94.81 190 LYS A C 1
ATOM 1497 O O . LYS A 1 190 ? -21.511 -1.789 4.430 1.00 94.81 190 LYS A O 1
ATOM 1502 N N . GLY A 1 191 ? -22.827 -2.491 2.734 1.00 93.44 191 GLY A N 1
ATOM 1503 C CA . GLY A 1 191 ? -22.296 -1.605 1.699 1.00 93.44 191 GLY A CA 1
ATOM 1504 C C . GLY A 1 191 ? -21.242 -2.318 0.857 1.00 93.44 191 GLY A C 1
ATOM 1505 O O . GLY A 1 191 ? -20.695 -3.335 1.278 1.00 93.44 191 GLY A O 1
ATOM 1506 N N . VAL A 1 192 ? -20.958 -1.787 -0.335 1.00 94.31 192 VAL A N 1
ATOM 1507 C CA . VAL A 1 192 ? -20.027 -2.396 -1.310 1.00 94.31 192 VAL A CA 1
ATOM 1508 C C . VAL A 1 192 ? -18.631 -2.616 -0.710 1.00 94.31 192 VAL A C 1
ATOM 1510 O O . VAL A 1 192 ? -17.953 -3.560 -1.102 1.00 94.31 192 VAL A O 1
ATOM 1513 N N . HIS A 1 193 ? -18.248 -1.800 0.280 1.00 96.25 193 HIS A N 1
ATOM 1514 C CA . HIS A 1 193 ? -16.933 -1.783 0.931 1.00 96.25 193 HIS A CA 1
ATOM 1515 C C . HIS A 1 193 ? -16.957 -2.257 2.397 1.00 96.25 193 HIS A C 1
ATOM 1517 O O . HIS A 1 193 ? -15.940 -2.182 3.092 1.00 96.25 193 HIS A O 1
ATOM 1523 N N . CYS A 1 194 ? -18.111 -2.716 2.901 1.00 95.88 194 CYS A N 1
ATOM 1524 C CA . CYS A 1 194 ? -18.358 -2.969 4.329 1.00 95.88 194 CYS A CA 1
ATOM 1525 C C . CYS A 1 194 ? -18.056 -1.744 5.227 1.00 95.88 194 CYS A C 1
ATOM 1527 O O . CYS A 1 194 ? -17.534 -1.860 6.338 1.00 95.88 194 CYS A O 1
ATOM 1529 N N . ASP A 1 195 ? -18.378 -0.557 4.710 1.00 94.44 195 ASP A N 1
ATOM 1530 C CA . ASP A 1 195 ? -18.141 0.778 5.269 1.00 94.44 195 ASP A CA 1
ATOM 1531 C C . ASP A 1 195 ? -19.331 1.329 6.083 1.00 94.44 195 ASP A C 1
ATOM 1533 O O . ASP A 1 195 ? -19.293 2.453 6.580 1.00 94.44 195 ASP A O 1
ATOM 1537 N N . GLN A 1 196 ? -20.407 0.548 6.229 1.00 93.88 196 GLN A N 1
ATOM 1538 C CA . GLN A 1 196 ? -21.650 0.970 6.880 1.00 93.88 196 GLN A CA 1
ATOM 1539 C C . GLN A 1 196 ? -22.106 -0.058 7.916 1.00 93.88 196 GLN A C 1
ATOM 1541 O O . GLN A 1 196 ? -21.953 -1.260 7.713 1.00 93.88 196 GLN A O 1
ATOM 1546 N N . CYS A 1 197 ? -22.737 0.384 9.007 1.00 93.81 197 CYS A N 1
ATOM 1547 C CA . CYS A 1 197 ? -23.365 -0.536 9.960 1.00 93.81 197 CYS A CA 1
ATOM 1548 C C . CYS A 1 197 ? -24.604 -1.203 9.340 1.00 93.81 197 CYS A C 1
ATOM 1550 O O . CYS A 1 197 ? -25.441 -0.533 8.728 1.00 93.81 197 CYS A O 1
ATOM 1552 N N . TYR A 1 198 ? -24.754 -2.518 9.522 1.00 92.38 198 TYR A N 1
ATOM 1553 C CA . TYR A 1 198 ? -25.920 -3.260 9.033 1.00 92.38 198 TYR A CA 1
ATOM 1554 C C . TYR A 1 198 ? -27.206 -2.746 9.697 1.00 92.38 198 TYR A C 1
ATOM 1556 O O . TYR A 1 198 ? -28.125 -2.284 9.013 1.00 92.38 198 TYR A O 1
ATOM 1564 N N . GLN A 1 199 ? -27.222 -2.753 11.032 1.00 87.69 199 GLN A N 1
ATOM 1565 C CA . GLN A 1 199 ? -28.305 -2.224 11.860 1.00 87.69 199 GLN A CA 1
ATOM 1566 C C . GLN A 1 199 ? -28.180 -0.701 12.033 1.00 87.69 199 GLN A C 1
ATOM 1568 O O . GLN A 1 199 ? -27.074 -0.165 12.094 1.00 87.69 199 GLN A O 1
ATOM 1573 N N . VAL A 1 200 ? -29.316 -0.008 12.158 1.00 81.62 200 VAL A N 1
ATOM 1574 C CA . VAL A 1 200 ? -29.393 1.445 12.386 1.00 81.62 200 VAL A CA 1
ATOM 1575 C C . VAL A 1 200 ? -30.404 1.714 13.501 1.00 81.62 200 VAL A C 1
ATOM 1577 O O . VAL A 1 200 ? -31.515 1.190 13.464 1.00 81.62 200 VAL A O 1
ATOM 1580 N N . GLY A 1 201 ? -30.045 2.526 14.496 1.00 81.12 201 GLY A N 1
ATOM 1581 C CA . GLY A 1 201 ? -30.934 2.846 15.615 1.00 81.12 201 GLY A CA 1
ATOM 1582 C C . GLY A 1 201 ? -30.280 3.740 16.668 1.00 81.12 201 GLY A C 1
ATOM 1583 O O . GLY A 1 201 ? -29.061 3.836 16.739 1.00 81.12 201 GLY A O 1
ATOM 1584 N N . ARG A 1 202 ? -31.094 4.380 17.521 1.00 78.69 202 ARG A N 1
ATOM 1585 C CA . ARG A 1 202 ? -30.646 5.391 18.510 1.00 78.69 202 ARG A CA 1
ATOM 1586 C C . ARG A 1 202 ? -29.662 4.881 19.574 1.00 78.69 202 ARG A C 1
ATOM 1588 O O . ARG A 1 202 ? -29.039 5.692 20.246 1.00 78.69 202 ARG A O 1
ATOM 1595 N N . HIS A 1 203 ? -29.555 3.564 19.735 1.00 80.31 203 HIS A N 1
ATOM 1596 C CA . HIS A 1 203 ? -28.642 2.900 20.669 1.00 80.31 203 HIS A CA 1
ATOM 1597 C C . HIS A 1 203 ? -27.491 2.172 19.963 1.00 80.31 203 HIS A C 1
ATOM 1599 O O . HIS A 1 203 ? -26.778 1.425 20.614 1.00 80.31 203 HIS A O 1
ATOM 1605 N N . ILE A 1 204 ? -27.307 2.344 18.652 1.00 84.62 204 ILE A N 1
ATOM 1606 C CA . ILE A 1 204 ? -26.205 1.732 17.903 1.00 84.62 204 ILE A CA 1
ATOM 1607 C C . ILE A 1 204 ? -25.149 2.806 17.644 1.00 84.62 204 ILE A C 1
ATOM 1609 O O . ILE A 1 204 ? -25.463 3.867 17.103 1.00 84.62 204 ILE A O 1
ATOM 1613 N N . LEU A 1 205 ? -23.902 2.539 18.036 1.00 84.75 205 LEU A N 1
ATOM 1614 C CA . LEU A 1 205 ? -22.772 3.404 17.706 1.00 84.75 205 LEU A CA 1
ATOM 1615 C C . LEU A 1 205 ? -22.606 3.485 16.182 1.00 84.75 205 LEU A C 1
ATOM 1617 O O . LEU A 1 205 ? -22.712 2.456 15.507 1.00 84.75 205 LEU A O 1
ATOM 1621 N N . PRO A 1 206 ? -22.280 4.669 15.636 1.00 88.44 206 PRO A N 1
ATOM 1622 C CA . PRO A 1 206 ? -21.960 4.800 14.224 1.00 88.44 206 PRO A CA 1
ATOM 1623 C C . PRO A 1 206 ? -20.716 3.981 13.847 1.00 88.44 206 PRO A C 1
ATOM 1625 O O . PRO A 1 206 ? -19.968 3.469 14.691 1.00 88.44 206 PRO A O 1
ATOM 1628 N N . TYR A 1 207 ? -20.490 3.884 12.541 1.00 89.88 207 TYR A N 1
ATOM 1629 C CA . TYR A 1 207 ? -19.259 3.355 11.969 1.00 89.88 207 TYR A CA 1
ATOM 1630 C C . TYR A 1 207 ? -18.030 4.098 12.546 1.00 89.88 207 TYR A C 1
ATOM 1632 O O . TYR A 1 207 ? -18.103 5.318 12.712 1.00 89.88 207 TYR A O 1
ATOM 1640 N N . PRO A 1 208 ? -16.914 3.411 12.874 1.00 90.19 208 PRO A N 1
ATOM 1641 C CA . PRO A 1 208 ? -16.599 2.007 12.572 1.00 90.19 208 PRO A CA 1
ATOM 1642 C C . PRO A 1 208 ? -17.145 0.974 13.572 1.00 90.19 208 PRO A C 1
ATOM 1644 O O . PRO A 1 208 ? -17.059 -0.224 13.312 1.00 90.19 208 PRO A O 1
ATOM 1647 N N . HIS A 1 209 ? -17.684 1.398 14.719 1.00 89.31 209 HIS A N 1
ATOM 1648 C CA . HIS A 1 209 ? -17.897 0.491 15.851 1.00 89.31 209 HIS A CA 1
ATOM 1649 C C . HIS A 1 209 ? -19.130 -0.411 15.713 1.00 89.31 209 HIS A C 1
ATOM 1651 O O . HIS A 1 209 ? -19.040 -1.590 16.043 1.00 89.31 209 HIS A O 1
ATOM 1657 N N . CYS A 1 210 ? -20.269 0.114 15.243 1.00 88.00 210 CYS A N 1
ATOM 1658 C CA . CYS A 1 210 ? -21.481 -0.670 14.950 1.00 88.00 210 CYS A CA 1
ATOM 1659 C C . CYS A 1 210 ? -21.946 -1.621 16.087 1.00 88.00 210 CYS A C 1
ATOM 1661 O O . CYS A 1 210 ? -22.422 -2.730 15.834 1.00 88.00 210 CYS A O 1
ATOM 1663 N N . VAL A 1 211 ? -21.806 -1.196 17.351 1.00 88.12 211 VAL A N 1
ATOM 1664 C CA . VAL A 1 211 ? -22.219 -1.938 18.565 1.00 88.12 211 VAL A CA 1
ATOM 1665 C C . VAL A 1 211 ? -23.367 -1.241 19.295 1.00 88.12 211 VAL A C 1
ATOM 1667 O O . VAL A 1 211 ? -23.550 -0.035 19.154 1.00 88.12 211 VAL A O 1
ATOM 1670 N N . VAL A 1 212 ? -24.123 -1.990 20.102 1.00 83.69 212 VAL A N 1
ATOM 1671 C CA . VAL A 1 212 ? -25.220 -1.448 20.921 1.00 83.69 212 VAL A CA 1
ATOM 1672 C C . VAL A 1 212 ? -24.686 -0.855 22.232 1.00 83.69 212 VAL A C 1
ATOM 1674 O O . VAL A 1 212 ? -23.970 -1.533 22.968 1.00 83.69 212 VAL A O 1
ATOM 1677 N N . ASP A 1 213 ? -25.073 0.383 22.545 1.00 75.94 213 ASP A N 1
ATOM 1678 C CA . ASP A 1 213 ? -24.792 1.065 23.810 1.00 75.94 213 ASP A CA 1
ATOM 1679 C C . ASP A 1 213 ? -25.993 1.036 24.774 1.00 75.94 213 ASP A C 1
ATOM 1681 O O . ASP A 1 213 ? -27.053 1.631 24.543 1.00 75.94 213 ASP A O 1
ATOM 1685 N N . PHE A 1 214 ? -25.782 0.376 25.914 1.00 67.44 214 PHE A N 1
ATOM 1686 C CA . PHE A 1 214 ? -26.749 0.217 27.000 1.00 67.44 214 PHE A CA 1
ATOM 1687 C C . PHE A 1 214 ? -26.622 1.286 28.112 1.00 67.44 214 PHE A C 1
ATOM 1689 O O . PHE A 1 214 ? -27.439 1.311 29.040 1.00 67.44 214 PHE A O 1
ATOM 1696 N N . VAL A 1 215 ? -25.634 2.193 28.044 1.00 62.22 215 VAL A N 1
ATOM 1697 C CA . VAL A 1 215 ? -25.274 3.155 29.112 1.00 62.22 215 VAL A CA 1
ATOM 1698 C C . VAL A 1 215 ? -26.418 4.103 29.505 1.00 62.22 215 VAL A C 1
ATOM 1700 O O . VAL A 1 215 ? -26.447 4.603 30.637 1.00 62.22 215 VAL A O 1
ATOM 1703 N N . GLY A 1 216 ? -27.386 4.332 28.614 1.00 54.97 216 GLY A N 1
ATOM 1704 C CA . GLY A 1 216 ? -28.529 5.214 28.860 1.00 54.97 216 GLY A CA 1
ATOM 1705 C C . GLY A 1 216 ? -29.436 4.779 30.020 1.00 54.97 216 GLY A C 1
ATOM 1706 O O . GLY A 1 216 ? -29.813 5.613 30.843 1.00 54.97 216 GLY A O 1
ATOM 1707 N N . GLN A 1 217 ? -29.781 3.489 30.132 1.00 52.97 217 GLN A N 1
ATOM 1708 C CA . GLN A 1 217 ? -30.848 3.064 31.053 1.00 52.97 217 GLN A CA 1
ATOM 1709 C C . GLN A 1 217 ? -30.396 2.958 32.518 1.00 52.97 217 GLN A C 1
ATOM 1711 O O . GLN A 1 217 ? -31.076 3.476 33.408 1.00 52.97 217 GLN A O 1
ATOM 1716 N N . GLN A 1 218 ? -29.228 2.361 32.791 1.00 50.25 218 GLN A N 1
ATOM 1717 C CA . GLN A 1 218 ? -28.752 2.129 34.168 1.00 50.25 218 GLN A CA 1
ATOM 1718 C C . GLN A 1 218 ? -28.585 3.427 34.982 1.00 50.25 218 GLN A C 1
ATOM 1720 O O . GLN A 1 218 ? -28.818 3.455 36.194 1.00 50.25 218 GLN A O 1
ATOM 1725 N N . LYS A 1 219 ? -28.214 4.532 34.321 1.00 53.00 219 LYS A N 1
ATOM 1726 C CA . LYS A 1 219 ? -28.070 5.854 34.955 1.00 53.00 219 LYS A CA 1
ATOM 1727 C C . LYS A 1 219 ? -29.415 6.439 35.415 1.00 53.00 219 LYS A C 1
ATOM 1729 O O . LYS A 1 219 ? -29.435 7.224 36.363 1.00 53.00 219 LYS A O 1
ATOM 1734 N N . VAL A 1 220 ? -30.530 6.054 34.786 1.00 57.00 220 VAL A N 1
ATOM 1735 C CA . VAL A 1 220 ? -31.881 6.543 35.119 1.00 57.00 220 VAL A CA 1
ATOM 1736 C C . VAL A 1 220 ? -32.491 5.752 36.277 1.00 57.00 220 VAL A C 1
ATOM 1738 O O . VAL A 1 220 ? -33.000 6.362 37.220 1.00 57.00 220 VAL A O 1
ATOM 1741 N N . THR A 1 221 ? -32.393 4.418 36.273 1.00 54.56 221 THR A N 1
ATOM 1742 C CA . THR A 1 221 ? -32.853 3.584 37.402 1.00 54.56 221 THR A CA 1
ATOM 1743 C C . THR A 1 221 ? -32.094 3.911 38.686 1.00 54.56 221 THR A C 1
ATOM 1745 O O . THR A 1 221 ? -32.726 4.198 39.703 1.00 54.56 221 THR A O 1
ATOM 1748 N N . ARG A 1 222 ? -30.755 3.999 38.636 1.00 52.75 222 ARG A N 1
ATOM 1749 C CA . ARG A 1 222 ? -29.917 4.278 39.820 1.00 52.75 222 ARG A CA 1
ATOM 1750 C C . ARG A 1 222 ? -30.257 5.607 40.515 1.00 52.75 222 ARG A C 1
ATOM 1752 O O . ARG A 1 222 ? -30.185 5.683 41.741 1.00 52.75 222 ARG A O 1
ATOM 1759 N N . LYS A 1 223 ? -30.676 6.639 39.765 1.00 53.66 223 LYS A N 1
ATOM 1760 C CA . LYS A 1 223 ? -31.136 7.924 40.332 1.00 53.66 223 LYS A CA 1
ATOM 1761 C C . LYS A 1 223 ? -32.470 7.799 41.082 1.00 53.66 223 LYS A C 1
ATOM 1763 O O . LYS A 1 223 ? -32.599 8.368 42.164 1.00 53.66 223 LYS A O 1
ATOM 1768 N N . LYS A 1 224 ? -33.440 7.043 40.549 1.00 57.38 224 LYS A N 1
ATOM 1769 C CA . LYS A 1 224 ? -34.760 6.851 41.186 1.00 57.38 224 LYS A CA 1
ATOM 1770 C C . LYS A 1 224 ? -34.641 6.111 42.526 1.00 57.38 224 LYS A C 1
ATOM 1772 O O . LYS A 1 224 ? -35.194 6.570 43.525 1.00 57.38 224 LYS A O 1
ATOM 1777 N N . THR A 1 225 ? -33.855 5.033 42.570 1.00 55.97 225 THR A N 1
ATOM 1778 C CA . THR A 1 225 ? -33.656 4.219 43.784 1.00 55.97 225 THR A CA 1
ATOM 1779 C C . THR A 1 225 ? -33.020 5.015 44.930 1.00 55.97 225 THR A C 1
ATOM 1781 O O . THR A 1 225 ? -33.446 4.894 46.077 1.00 55.97 225 THR A O 1
ATOM 1784 N N . LEU A 1 226 ? -32.036 5.878 44.640 1.00 60.00 226 LEU A N 1
ATOM 1785 C CA . LEU A 1 226 ? -31.347 6.661 45.674 1.00 60.00 226 LEU A CA 1
ATOM 1786 C C . LEU A 1 226 ? -32.288 7.645 46.394 1.00 60.00 226 LEU A C 1
ATOM 1788 O O . LEU A 1 226 ? -32.214 7.778 47.615 1.00 60.00 226 LEU A O 1
ATOM 1792 N N . HIS A 1 227 ? -33.200 8.296 45.665 1.00 59.78 227 HIS A N 1
ATOM 1793 C CA . HIS A 1 227 ? -34.173 9.221 46.258 1.00 59.78 227 HIS A CA 1
ATOM 1794 C C . HIS A 1 227 ? -35.175 8.494 47.171 1.00 59.78 227 HIS A C 1
ATOM 1796 O O . HIS A 1 227 ? -35.423 8.920 48.302 1.00 59.78 227 HIS A O 1
ATOM 1802 N N . GLN A 1 228 ? -35.709 7.357 46.709 1.00 59.25 228 GLN A N 1
ATOM 1803 C CA . GLN A 1 228 ? -36.631 6.528 47.492 1.00 59.25 228 GLN A CA 1
ATOM 1804 C C . GLN A 1 228 ? -35.970 6.006 48.778 1.00 59.25 228 GLN A C 1
ATOM 1806 O O . GLN A 1 228 ? -36.577 6.077 49.847 1.00 59.25 228 GLN A O 1
ATOM 1811 N N . ASN A 1 229 ? -34.701 5.595 48.715 1.00 64.12 229 ASN A N 1
ATOM 1812 C CA . ASN A 1 229 ? -33.956 5.166 49.899 1.00 64.12 229 ASN A CA 1
ATOM 1813 C C . ASN A 1 229 ? -33.678 6.329 50.869 1.00 64.12 229 ASN A C 1
ATOM 1815 O O . ASN A 1 229 ? -33.840 6.157 52.077 1.00 64.12 229 ASN A O 1
ATOM 1819 N N . LYS A 1 230 ? -33.336 7.530 50.373 1.00 72.62 230 LYS A N 1
ATOM 1820 C CA . LYS A 1 230 ? -33.062 8.696 51.234 1.00 72.62 230 LYS A CA 1
ATOM 1821 C C . LYS A 1 230 ? -34.285 9.104 52.069 1.00 72.62 230 LYS A C 1
ATOM 1823 O O . LYS A 1 230 ? -34.142 9.365 53.259 1.00 72.62 230 LYS A O 1
ATOM 1828 N N . SER A 1 231 ? -35.482 9.108 51.475 1.00 72.88 231 SER A N 1
ATOM 1829 C CA . SER A 1 231 ? -36.726 9.420 52.206 1.00 72.88 231 SER A CA 1
ATOM 1830 C C . SER A 1 231 ? -37.040 8.404 53.315 1.00 72.88 231 SER A C 1
ATOM 1832 O O . SER A 1 231 ? -37.363 8.798 54.434 1.00 72.88 231 SER A O 1
ATOM 1834 N N . ARG A 1 232 ? -36.853 7.103 53.046 1.00 81.56 232 ARG A N 1
ATOM 1835 C CA . ARG A 1 232 ? -37.058 6.024 54.029 1.00 81.56 232 ARG A CA 1
ATOM 1836 C C . ARG A 1 232 ? -36.108 6.131 55.226 1.00 81.56 232 ARG A C 1
ATOM 1838 O O . ARG A 1 232 ? -36.544 5.928 56.354 1.00 81.56 232 ARG A O 1
ATOM 1845 N N . MET A 1 233 ? -34.846 6.510 55.001 1.00 79.88 233 MET A N 1
ATOM 1846 C CA . MET A 1 233 ? -33.871 6.695 56.085 1.00 79.88 233 MET A CA 1
ATOM 1847 C C . MET A 1 233 ? -34.283 7.799 57.071 1.00 79.88 233 MET A C 1
ATOM 1849 O O . MET A 1 233 ? -34.219 7.574 58.277 1.00 79.88 233 MET A O 1
ATOM 1853 N N . TYR A 1 234 ? -34.766 8.955 56.593 1.00 85.50 234 TYR A N 1
ATOM 1854 C CA . TYR A 1 234 ? -35.196 10.046 57.483 1.00 85.50 234 TYR A CA 1
ATOM 1855 C C . TYR A 1 234 ? -36.358 9.643 58.405 1.00 85.50 234 TYR A C 1
ATOM 1857 O O . TYR A 1 234 ? -36.346 9.998 59.584 1.00 85.50 234 TYR A O 1
ATOM 1865 N N . ILE A 1 235 ? -37.323 8.867 57.898 1.00 86.12 235 ILE A N 1
ATOM 1866 C CA . ILE A 1 235 ? -38.463 8.368 58.688 1.00 86.12 235 ILE A CA 1
ATOM 1867 C C . ILE A 1 235 ? -37.973 7.450 59.821 1.00 86.12 235 ILE A C 1
ATOM 1869 O O . ILE A 1 235 ? -38.383 7.611 60.969 1.00 86.12 235 ILE A O 1
ATOM 1873 N N . ILE A 1 236 ? -37.048 6.531 59.518 1.00 86.62 236 ILE A N 1
ATOM 1874 C CA . ILE A 1 236 ? -36.479 5.598 60.503 1.00 86.62 236 ILE A CA 1
ATOM 1875 C C . ILE A 1 236 ? -35.684 6.354 61.580 1.00 86.62 236 ILE A C 1
ATOM 1877 O O . ILE A 1 236 ? -35.875 6.105 62.769 1.00 86.62 236 ILE A O 1
ATOM 1881 N N . THR A 1 237 ? -34.836 7.316 61.197 1.00 89.38 237 THR A N 1
ATOM 1882 C CA . THR A 1 237 ? -34.075 8.130 62.163 1.00 89.38 237 THR A CA 1
ATOM 1883 C C . THR A 1 237 ? -34.993 8.957 63.069 1.00 89.38 237 THR A C 1
ATOM 1885 O O . THR A 1 237 ? -34.748 9.024 64.273 1.00 89.38 237 THR A O 1
ATOM 1888 N N . GLY A 1 238 ? -36.071 9.536 62.527 1.00 91.88 238 GLY A N 1
ATOM 1889 C CA . GLY A 1 238 ? -37.070 10.265 63.315 1.00 91.88 238 GLY A CA 1
ATOM 1890 C C . GLY A 1 238 ? -37.783 9.377 64.341 1.00 91.88 238 GLY A C 1
ATOM 1891 O O . GLY A 1 238 ? -37.896 9.757 65.505 1.00 91.88 238 GLY A O 1
ATOM 1892 N N . ALA A 1 239 ? -38.189 8.167 63.943 1.00 92.62 239 ALA A N 1
ATOM 1893 C CA . ALA A 1 239 ? -38.819 7.203 64.845 1.00 92.62 239 ALA A CA 1
ATOM 1894 C C . ALA A 1 239 ? -37.883 6.765 65.988 1.00 92.62 239 ALA A C 1
ATOM 1896 O O . ALA A 1 239 ? -38.308 6.710 67.141 1.00 92.62 239 ALA A O 1
ATOM 1897 N N . ILE A 1 240 ? -36.600 6.515 65.697 1.00 93.50 240 ILE A N 1
ATOM 1898 C CA . ILE A 1 240 ? -35.600 6.156 66.717 1.00 93.50 240 ILE A CA 1
ATOM 1899 C C . ILE A 1 240 ? -35.419 7.296 67.731 1.00 93.50 240 ILE A C 1
ATOM 1901 O O . ILE A 1 240 ? -35.452 7.044 68.934 1.00 93.50 240 ILE A O 1
ATOM 1905 N N . LEU A 1 241 ? -35.277 8.544 67.269 1.00 94.56 241 LEU A N 1
ATOM 1906 C CA . LEU A 1 241 ? -35.141 9.713 68.150 1.00 94.56 241 LEU A CA 1
ATOM 1907 C C . LEU A 1 241 ? -36.382 9.939 69.026 1.00 94.56 241 LEU A C 1
ATOM 1909 O O . LEU A 1 241 ? -36.252 10.277 70.200 1.00 94.56 241 LEU A O 1
ATOM 1913 N N . PHE A 1 242 ? -37.585 9.719 68.491 1.00 94.62 242 PHE A N 1
ATOM 1914 C CA . PHE A 1 242 ? -38.810 9.806 69.285 1.00 94.62 242 PHE A CA 1
ATOM 1915 C C . PHE A 1 242 ? -38.843 8.744 70.397 1.00 94.62 242 PHE A C 1
ATOM 1917 O O . PHE A 1 242 ? -39.119 9.061 71.555 1.00 94.62 242 PHE A O 1
ATOM 1924 N N . LEU A 1 243 ? -38.490 7.494 70.075 1.00 94.75 243 LEU A N 1
ATOM 1925 C CA . LEU A 1 243 ? -38.456 6.398 71.046 1.00 94.75 243 LEU A CA 1
ATOM 1926 C C . LEU A 1 243 ? -37.407 6.608 72.150 1.00 94.75 243 LEU A C 1
ATOM 1928 O O . LEU A 1 243 ? -37.688 6.287 73.306 1.00 94.75 243 LEU A O 1
ATOM 1932 N N . THR A 1 244 ? -36.233 7.181 71.852 1.00 93.38 244 THR A N 1
ATOM 1933 C CA . THR A 1 244 ? -35.247 7.492 72.905 1.00 93.38 244 THR A CA 1
ATOM 1934 C C . THR A 1 244 ? -35.722 8.614 73.827 1.00 93.38 244 THR A C 1
ATOM 1936 O O . THR A 1 244 ? -35.563 8.491 75.041 1.00 93.38 244 THR A O 1
ATOM 1939 N N . VAL A 1 245 ? -36.375 9.658 73.302 1.00 95.19 245 VAL A N 1
ATOM 1940 C CA . VAL A 1 245 ? -36.973 10.730 74.122 1.00 95.19 245 VAL A CA 1
ATOM 1941 C C . VAL A 1 245 ? -38.071 10.183 75.042 1.00 95.19 245 VAL A C 1
ATOM 1943 O O . VAL A 1 245 ? -38.064 10.481 76.236 1.00 95.19 245 VAL A O 1
ATOM 1946 N N . VAL A 1 246 ? -38.966 9.328 74.533 1.00 95.19 246 VAL A N 1
ATOM 1947 C CA . VAL A 1 246 ? -40.006 8.672 75.350 1.00 95.19 246 VAL A CA 1
ATOM 1948 C C . VAL A 1 246 ? -39.385 7.766 76.423 1.00 95.19 246 VAL A C 1
ATOM 1950 O O . VAL A 1 246 ? -39.801 7.815 77.580 1.00 95.19 246 VAL A O 1
ATOM 1953 N N . GLY A 1 247 ? -38.344 6.996 76.087 1.00 94.31 247 GLY A N 1
ATOM 1954 C CA . GLY A 1 247 ? -37.609 6.170 77.052 1.00 94.31 247 GLY A CA 1
ATOM 1955 C C . GLY A 1 247 ? -36.957 6.984 78.178 1.00 94.31 247 GLY A C 1
ATOM 1956 O O . GLY A 1 247 ? -37.077 6.624 79.350 1.00 94.31 247 GLY A O 1
ATOM 1957 N N . ILE A 1 248 ? -36.329 8.116 77.845 1.00 94.31 248 ILE A N 1
ATOM 1958 C CA . ILE A 1 248 ? -35.734 9.042 78.822 1.00 94.31 248 ILE A CA 1
ATOM 1959 C C . ILE A 1 248 ? -36.819 9.667 79.711 1.00 94.31 248 ILE A C 1
ATOM 1961 O O . ILE A 1 248 ? -36.653 9.712 80.930 1.00 94.31 248 ILE A O 1
ATOM 1965 N N . ALA A 1 249 ? -37.952 10.087 79.140 1.00 93.50 249 ALA A N 1
ATOM 1966 C CA . ALA A 1 249 ? -39.073 10.632 79.904 1.00 93.50 249 ALA A CA 1
ATOM 1967 C C . ALA A 1 249 ? -39.641 9.606 80.903 1.00 93.50 249 ALA A C 1
ATOM 1969 O O . ALA A 1 249 ? -39.817 9.927 82.079 1.00 93.50 249 ALA A O 1
ATOM 1970 N N . MET A 1 250 ? -39.847 8.352 80.479 1.00 91.12 250 MET A N 1
ATOM 1971 C CA . MET A 1 250 ? -40.269 7.268 81.377 1.00 91.12 250 MET A CA 1
ATOM 1972 C C . MET A 1 250 ? -39.239 6.992 82.482 1.00 91.12 250 MET A C 1
ATOM 1974 O O . MET A 1 250 ? -39.626 6.787 83.632 1.00 91.12 250 MET A O 1
ATOM 1978 N N . PHE A 1 251 ? -37.938 7.036 82.177 1.00 93.25 251 PHE A N 1
ATOM 1979 C CA . PHE A 1 251 ? -36.885 6.864 83.183 1.00 93.25 251 PHE A CA 1
ATOM 1980 C C . PHE A 1 251 ? -36.889 7.991 84.228 1.00 93.25 251 PHE A C 1
ATOM 1982 O O . PHE A 1 251 ? -36.820 7.710 85.423 1.00 93.25 251 PHE A O 1
ATOM 1989 N N . ILE A 1 252 ? -37.035 9.252 83.805 1.00 91.25 252 ILE A N 1
ATOM 1990 C CA . ILE A 1 252 ? -37.126 10.411 84.711 1.00 91.25 252 ILE A CA 1
ATOM 1991 C C . ILE A 1 252 ? -38.379 10.314 85.594 1.00 91.25 252 ILE A C 1
ATOM 1993 O O . ILE A 1 252 ? -38.285 10.494 86.808 1.00 91.25 252 ILE A O 1
ATOM 1997 N N . LEU A 1 253 ? -39.536 9.969 85.019 1.00 88.12 253 LEU A N 1
ATOM 1998 C CA . LEU A 1 253 ? -40.777 9.768 85.775 1.00 88.12 253 LEU A CA 1
ATOM 1999 C C . LEU A 1 253 ? -40.657 8.612 86.780 1.00 88.12 253 LEU A C 1
ATOM 2001 O O . LEU A 1 253 ? -41.114 8.741 87.915 1.00 88.12 253 LEU A O 1
ATOM 2005 N N . HIS A 1 254 ? -39.993 7.514 86.410 1.00 83.75 254 HIS A N 1
ATOM 2006 C CA . HIS A 1 254 ? -39.737 6.391 87.312 1.00 83.75 254 HIS A CA 1
ATOM 2007 C C . HIS A 1 254 ? -38.795 6.775 88.466 1.00 83.75 254 HIS A C 1
ATOM 2009 O O . HIS A 1 254 ? -39.119 6.498 89.620 1.00 83.75 254 HIS A O 1
ATOM 2015 N N . GLN A 1 255 ? -37.687 7.473 88.188 1.00 83.00 255 GLN A N 1
ATOM 2016 C CA . GLN A 1 255 ? -36.778 8.017 89.209 1.00 83.00 255 GLN A CA 1
ATOM 2017 C C . GLN A 1 255 ? -37.518 8.952 90.180 1.00 83.00 255 GLN A C 1
ATOM 2019 O O . GLN A 1 255 ? -37.412 8.810 91.398 1.00 83.00 255 GLN A O 1
ATOM 2024 N N . TRP A 1 256 ? -38.331 9.871 89.654 1.00 80.25 256 TRP A N 1
ATOM 2025 C CA . TRP A 1 256 ? -39.125 10.811 90.449 1.00 80.25 256 TRP A CA 1
ATOM 2026 C C . TRP A 1 256 ? -40.191 10.110 91.304 1.00 80.25 256 TRP A C 1
ATOM 2028 O O . TRP A 1 256 ? -40.395 10.470 92.463 1.00 80.25 256 TRP A O 1
ATOM 2038 N N . HIS A 1 257 ? -40.830 9.065 90.774 1.00 79.31 257 HIS A N 1
ATOM 2039 C CA . HIS A 1 257 ? -41.806 8.260 91.507 1.00 79.31 257 HIS A CA 1
ATOM 2040 C C . HIS A 1 257 ? -41.156 7.380 92.592 1.00 79.31 257 HIS A C 1
ATOM 2042 O O . HIS A 1 257 ? -41.717 7.251 93.679 1.00 79.31 257 HIS A O 1
ATOM 2048 N N . GLN A 1 258 ? -39.955 6.833 92.358 1.00 73.44 258 GLN A N 1
ATOM 2049 C CA . GLN A 1 258 ? -39.172 6.172 93.413 1.00 73.44 258 GLN A CA 1
ATOM 2050 C C . GLN A 1 258 ? -38.768 7.163 94.515 1.00 73.44 258 GLN A C 1
ATOM 2052 O O . GLN A 1 258 ? -38.977 6.884 95.695 1.00 73.44 258 GLN A O 1
ATOM 2057 N N . LYS A 1 259 ? -38.266 8.346 94.137 1.00 70.12 259 LYS A N 1
ATOM 2058 C CA . LYS A 1 259 ? -37.885 9.419 95.067 1.00 70.12 259 LYS A CA 1
ATOM 2059 C C . LYS A 1 259 ? -39.064 9.890 95.930 1.00 70.12 259 LYS A C 1
ATOM 2061 O O . LYS A 1 259 ? -38.906 10.042 97.136 1.00 70.12 259 LYS A O 1
ATOM 2066 N N . ARG A 1 260 ? -40.268 10.016 95.353 1.00 68.38 260 ARG A N 1
ATOM 2067 C CA . ARG A 1 260 ? -41.509 10.308 96.101 1.00 68.38 260 ARG A CA 1
ATOM 2068 C C . ARG A 1 260 ? -41.890 9.240 97.136 1.00 68.38 260 ARG A C 1
ATOM 2070 O O . ARG A 1 260 ? -42.562 9.589 98.100 1.00 68.38 260 ARG A O 1
ATOM 2077 N N . LYS A 1 261 ? -41.519 7.966 96.950 1.00 66.38 261 LYS A N 1
ATOM 2078 C CA . LYS A 1 261 ? -41.911 6.884 97.874 1.00 66.38 261 LYS A CA 1
ATOM 2079 C C . LYS A 1 261 ? -41.084 6.841 99.161 1.00 66.38 261 LYS A C 1
ATOM 2081 O O . LYS A 1 261 ? -41.656 6.562 100.208 1.00 66.38 261 LYS A O 1
ATOM 2086 N N . ASN A 1 262 ? -39.781 7.132 99.099 1.00 66.06 262 ASN A N 1
ATOM 2087 C CA . ASN A 1 262 ? -38.859 6.940 100.230 1.00 66.06 262 ASN A CA 1
ATOM 2088 C C . ASN A 1 262 ? -38.091 8.231 100.615 1.00 66.06 262 ASN A C 1
ATOM 2090 O O . ASN A 1 262 ? -36.858 8.221 100.575 1.00 66.06 262 ASN A O 1
ATOM 2094 N N . PRO A 1 263 ? -38.760 9.334 101.014 1.00 65.00 263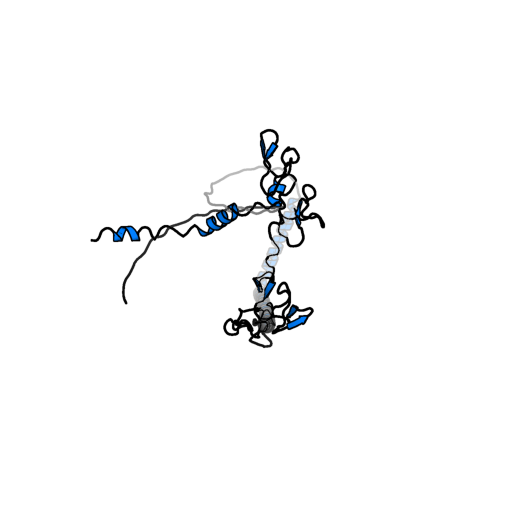 PRO A N 1
ATOM 2095 C CA . PRO A 1 263 ? -38.085 10.604 101.321 1.00 65.00 263 PRO A CA 1
ATOM 2096 C C . PRO A 1 263 ? -37.044 10.487 102.451 1.00 65.00 263 PRO A C 1
ATOM 2098 O O . PRO A 1 263 ? -35.918 10.956 102.297 1.00 65.00 263 PRO A O 1
ATOM 2101 N N . GLN A 1 264 ? -37.361 9.769 103.537 1.00 66.56 264 GLN A N 1
ATOM 2102 C CA . GLN A 1 264 ? -36.445 9.573 104.676 1.00 66.56 264 GLN A CA 1
ATOM 2103 C C . GLN A 1 264 ? -35.120 8.888 104.286 1.00 66.56 264 GLN A C 1
ATOM 2105 O O . GLN A 1 264 ? -34.078 9.160 104.879 1.00 66.56 264 GLN A O 1
ATOM 2110 N N . LEU A 1 265 ? -35.126 8.020 103.266 1.00 68.75 265 LEU A N 1
ATOM 2111 C CA . LEU A 1 265 ? -33.912 7.343 102.797 1.00 68.75 265 LEU A CA 1
ATOM 2112 C C . LEU A 1 265 ? -32.949 8.310 102.088 1.00 68.75 265 LEU A C 1
ATOM 2114 O O . LEU A 1 265 ? -31.745 8.057 102.042 1.00 68.75 265 LEU A O 1
ATOM 2118 N N . GLU A 1 266 ? -33.463 9.402 101.522 1.00 70.12 266 GLU A N 1
ATOM 2119 C CA . GLU A 1 266 ? -32.647 10.399 100.834 1.00 70.12 266 GLU A CA 1
ATOM 2120 C C . GLU A 1 266 ? -32.028 11.405 101.812 1.00 70.12 266 GLU A C 1
ATOM 2122 O O . GLU A 1 266 ? -30.853 11.732 101.662 1.00 70.12 266 GLU A O 1
ATOM 2127 N N . GLU A 1 267 ? -32.746 11.797 102.871 1.00 69.88 267 GLU A N 1
ATOM 2128 C CA . GLU A 1 267 ? -32.183 12.585 103.981 1.00 69.88 267 GLU A CA 1
ATOM 2129 C C . GLU A 1 267 ? -31.028 11.846 104.670 1.00 69.88 267 GLU A C 1
ATOM 2131 O O . GLU A 1 267 ? -29.954 12.419 104.859 1.00 69.88 267 GLU A O 1
ATOM 2136 N N . ILE A 1 268 ? -31.200 10.549 104.964 1.00 75.88 268 ILE A N 1
ATOM 2137 C CA . ILE A 1 268 ? -30.136 9.698 105.523 1.00 75.88 268 ILE A CA 1
ATOM 2138 C C . ILE A 1 268 ? -28.922 9.656 104.584 1.00 75.88 268 ILE A C 1
ATOM 2140 O O . ILE A 1 268 ? -27.791 9.821 105.034 1.00 75.88 268 ILE A O 1
ATOM 2144 N N . ARG A 1 269 ? -29.139 9.485 103.272 1.00 75.44 269 ARG A N 1
ATOM 2145 C CA . ARG A 1 269 ? -28.054 9.402 102.278 1.00 75.44 269 ARG A CA 1
ATOM 2146 C C . ARG A 1 269 ? -27.318 10.733 102.089 1.00 75.44 269 ARG A C 1
ATOM 2148 O O . ARG A 1 269 ? -26.104 10.729 101.901 1.00 75.44 269 ARG A O 1
ATOM 2155 N N . MET A 1 270 ? -28.027 11.861 102.152 1.00 76.19 270 MET A N 1
ATOM 2156 C CA . MET A 1 270 ? -27.422 13.198 102.124 1.00 76.19 270 MET A CA 1
ATOM 2157 C C . MET A 1 270 ? -26.619 13.476 103.396 1.00 76.19 270 MET A C 1
ATOM 2159 O O . MET A 1 270 ? -25.496 13.971 103.306 1.00 76.19 270 MET A O 1
ATOM 2163 N N . LYS A 1 271 ? -27.146 13.088 104.564 1.00 80.44 271 LYS A N 1
ATOM 2164 C CA . LYS A 1 271 ? -26.436 13.193 105.841 1.00 80.44 271 LYS A CA 1
ATOM 2165 C C . LYS A 1 271 ? -25.164 12.344 105.851 1.00 80.44 271 LYS A C 1
ATOM 2167 O O . LYS A 1 271 ? -24.106 12.867 106.172 1.00 80.44 271 LYS A O 1
ATOM 2172 N N . GLU A 1 272 ? -25.228 11.098 105.381 1.00 80.88 272 GLU A N 1
ATOM 2173 C CA . GLU A 1 272 ? -24.045 10.240 105.247 1.00 80.88 272 GLU A CA 1
ATOM 2174 C C . GLU A 1 272 ? -22.999 10.835 104.282 1.00 80.88 272 GLU A C 1
ATOM 2176 O O . GLU A 1 272 ? -21.796 10.728 104.527 1.00 80.88 272 GLU A O 1
ATOM 2181 N N . LEU A 1 273 ? -23.424 11.509 103.203 1.00 81.31 273 LEU A N 1
ATOM 2182 C CA . LEU A 1 273 ? -22.506 12.247 102.329 1.00 81.31 273 LEU A CA 1
ATOM 2183 C C . LEU A 1 273 ? -21.846 13.433 103.045 1.00 81.31 273 LEU A C 1
ATOM 2185 O O . LEU A 1 273 ? -20.636 13.607 102.907 1.00 81.31 273 LEU A O 1
ATOM 2189 N N . GLN A 1 274 ? -22.606 14.221 103.813 1.00 83.12 274 GLN A N 1
ATOM 2190 C CA . GLN A 1 274 ? -22.058 15.328 104.604 1.00 83.12 274 GLN A CA 1
ATOM 2191 C C . GLN A 1 274 ? -21.109 14.832 105.700 1.00 83.12 274 GLN A C 1
ATOM 2193 O O . GLN A 1 274 ? -20.042 15.414 105.871 1.00 83.12 274 GLN A O 1
ATOM 2198 N N . ASP A 1 275 ? -21.434 13.733 106.383 1.00 82.12 275 ASP A N 1
ATOM 2199 C CA . ASP A 1 275 ? -20.573 13.121 107.398 1.00 82.12 275 ASP A CA 1
ATOM 2200 C C . ASP A 1 275 ? -19.264 12.609 106.768 1.00 82.12 275 ASP A C 1
ATOM 2202 O O . ASP A 1 275 ? -18.177 12.895 107.272 1.00 82.12 275 ASP A O 1
ATOM 2206 N N . ARG A 1 276 ? -19.330 11.946 105.602 1.00 81.69 276 ARG A N 1
ATOM 2207 C CA . ARG A 1 276 ? -18.144 11.535 104.823 1.00 81.69 276 ARG A CA 1
ATOM 2208 C C . ARG A 1 276 ? -17.310 12.736 104.356 1.00 81.69 276 ARG A C 1
ATOM 2210 O O . ARG A 1 276 ? -16.084 12.686 104.424 1.00 81.69 276 ARG A O 1
ATOM 2217 N N . GLN A 1 277 ? -17.944 13.822 103.909 1.00 81.44 277 GLN A N 1
ATOM 2218 C CA . GLN A 1 277 ? -17.249 15.064 103.544 1.00 81.44 277 GLN A CA 1
ATOM 2219 C C . GLN A 1 277 ? -16.585 15.724 104.764 1.00 81.44 277 GLN A C 1
ATOM 2221 O O . GLN A 1 277 ? -15.435 16.144 104.666 1.00 81.44 277 GLN A O 1
ATOM 2226 N N . ALA A 1 278 ? -17.256 15.752 105.918 1.00 80.00 278 ALA A N 1
ATOM 2227 C CA . ALA A 1 278 ? -16.727 16.298 107.167 1.00 80.00 278 ALA A CA 1
ATOM 2228 C C . ALA A 1 278 ? -15.565 15.467 107.743 1.00 80.00 278 ALA A C 1
ATOM 2230 O O . ALA A 1 278 ? -14.626 16.031 108.304 1.00 80.00 278 ALA A O 1
ATOM 2231 N N . MET A 1 279 ? -15.583 14.138 107.582 1.00 74.50 279 MET A N 1
ATOM 2232 C CA . MET A 1 279 ? -14.430 13.286 107.904 1.00 74.50 279 MET A CA 1
ATOM 2233 C C . MET A 1 279 ? -13.227 13.621 107.014 1.00 74.50 279 MET A C 1
ATOM 2235 O O . MET A 1 279 ? -12.116 13.777 107.519 1.00 74.50 279 MET A O 1
ATOM 2239 N N . LEU A 1 280 ? -13.442 13.778 105.703 1.00 76.75 280 LEU A N 1
ATOM 2240 C CA . LEU A 1 280 ? -12.374 14.105 104.755 1.00 76.75 280 LEU A CA 1
ATOM 2241 C C . LEU A 1 280 ? -11.777 15.501 104.996 1.00 76.75 280 LEU A C 1
ATOM 2243 O O . LEU A 1 280 ? -10.560 15.650 104.908 1.00 76.75 280 LEU A O 1
ATOM 2247 N N . THR A 1 281 ? -12.582 16.512 105.344 1.00 75.06 281 THR A N 1
ATOM 2248 C CA . THR A 1 281 ? -12.057 17.854 105.660 1.00 75.06 281 THR A CA 1
ATOM 2249 C C . THR A 1 281 ? -11.329 17.910 107.002 1.00 75.06 281 THR A C 1
ATOM 2251 O O . THR A 1 281 ? -10.314 18.598 107.093 1.00 75.06 281 THR A O 1
ATOM 2254 N N . LYS A 1 282 ? -11.767 17.153 108.021 1.00 72.12 282 LYS A N 1
ATOM 2255 C CA . LYS A 1 282 ? -11.024 17.016 109.288 1.00 72.12 282 LYS A CA 1
ATOM 2256 C C . LYS A 1 282 ? -9.673 16.328 109.091 1.00 72.12 282 LYS A C 1
ATOM 2258 O O . LYS A 1 282 ? -8.655 16.890 109.483 1.00 72.12 282 LYS A O 1
ATOM 2263 N N . ALA A 1 283 ? -9.647 15.191 108.393 1.00 65.56 283 ALA A N 1
ATOM 2264 C CA . ALA A 1 283 ? -8.401 14.493 108.072 1.00 65.56 283 ALA A CA 1
ATOM 2265 C C . ALA A 1 283 ? -7.433 15.383 107.265 1.00 65.56 283 ALA A C 1
ATOM 2267 O O . ALA A 1 283 ? -6.234 15.404 107.533 1.00 65.56 283 ALA A O 1
ATOM 2268 N N . ALA A 1 284 ? -7.953 16.186 106.327 1.00 65.19 284 ALA A N 1
ATOM 2269 C CA . ALA A 1 284 ? -7.154 17.157 105.580 1.00 65.19 284 ALA A CA 1
ATOM 2270 C C . ALA A 1 284 ? -6.584 18.300 106.448 1.00 65.19 284 ALA A C 1
ATOM 2272 O O . ALA A 1 284 ? -5.573 18.887 106.068 1.00 65.19 284 ALA A O 1
ATOM 2273 N N . MET A 1 285 ? -7.180 18.615 107.604 1.00 63.00 285 MET A N 1
ATOM 2274 C CA . MET A 1 285 ? -6.605 19.554 108.577 1.00 63.00 285 MET A CA 1
ATOM 2275 C C . MET A 1 285 ? -5.558 18.891 109.482 1.00 63.00 285 MET A C 1
ATOM 2277 O O . MET A 1 285 ? -4.480 19.455 109.656 1.00 63.00 285 MET A O 1
ATOM 2281 N N . GLU A 1 286 ? -5.821 17.693 110.012 1.00 59.50 286 GLU A N 1
ATOM 2282 C CA . GLU A 1 286 ? -4.890 17.001 110.922 1.00 59.50 286 GLU A CA 1
ATOM 2283 C C . GLU A 1 286 ? -3.564 16.603 110.246 1.00 59.50 286 GLU A C 1
ATOM 2285 O O . GLU A 1 286 ? -2.518 16.623 110.891 1.00 59.50 286 GLU A O 1
ATOM 2290 N N . CYS A 1 287 ? -3.551 16.354 108.931 1.00 57.62 287 CYS A N 1
ATOM 2291 C CA . CYS A 1 287 ? -2.317 16.074 108.181 1.00 57.62 287 CYS A CA 1
ATOM 2292 C C . CYS A 1 287 ? -1.338 17.264 108.030 1.00 57.62 287 CYS A C 1
ATOM 2294 O O . CYS A 1 287 ? -0.306 17.097 107.382 1.00 57.62 287 CYS A O 1
ATOM 2296 N N . ASN A 1 288 ? -1.625 18.449 108.585 1.00 56.34 288 ASN A N 1
ATOM 2297 C CA . ASN A 1 288 ? -0.789 19.652 108.435 1.00 56.34 288 ASN A CA 1
ATOM 2298 C C . ASN A 1 288 ? 0.047 20.030 109.679 1.00 56.34 288 ASN A C 1
ATOM 2300 O O . ASN A 1 288 ? 0.627 21.116 109.707 1.00 56.34 288 ASN A O 1
ATOM 2304 N N . LEU A 1 289 ? 0.152 19.163 110.695 1.00 46.78 289 LEU A N 1
ATOM 2305 C CA . LEU A 1 289 ? 0.953 19.425 111.901 1.00 46.78 289 LEU A CA 1
ATOM 2306 C C . LEU A 1 289 ? 2.023 18.349 112.170 1.00 46.78 289 LEU A C 1
ATOM 2308 O O . LEU A 1 289 ? 1.713 17.227 112.550 1.00 46.78 289 LEU A O 1
ATOM 2312 N N . VAL A 1 290 ? 3.286 18.791 112.079 1.00 42.16 290 VAL A N 1
ATOM 2313 C CA . VAL A 1 290 ? 4.547 18.113 112.466 1.00 42.16 290 VAL A CA 1
ATOM 2314 C C . VAL A 1 290 ? 5.009 16.949 111.551 1.00 42.16 290 VAL A C 1
ATOM 2316 O O . VAL A 1 290 ? 4.261 16.006 111.309 1.00 42.16 290 VAL A O 1
ATOM 2319 N N . PRO A 1 291 ? 6.263 16.974 111.042 1.00 46.06 291 PRO A N 1
ATOM 2320 C CA . PRO A 1 291 ? 6.806 15.932 110.168 1.00 46.06 291 PRO A CA 1
ATOM 2321 C C . PRO A 1 291 ? 7.704 14.912 110.894 1.00 46.06 291 PRO A C 1
ATOM 2323 O O . PRO A 1 291 ? 8.358 15.231 111.885 1.00 46.06 291 PRO A O 1
ATOM 2326 N N . GLY A 1 292 ? 7.895 13.746 110.269 1.00 37.03 292 GLY A N 1
ATOM 2327 C CA . GLY A 1 292 ? 9.172 13.026 110.331 1.00 37.03 292 GLY A CA 1
ATOM 2328 C C . GLY A 1 292 ? 9.169 11.619 110.933 1.00 37.03 292 GLY A C 1
ATOM 2329 O O . GLY A 1 292 ? 8.320 11.236 111.730 1.00 37.03 292 GLY A O 1
ATOM 2330 N N . SER A 1 293 ? 10.221 10.887 110.557 1.00 32.34 293 SER A N 1
ATOM 2331 C CA . SER A 1 293 ? 10.548 9.496 110.903 1.00 32.34 293 SER A CA 1
ATOM 2332 C C . SER A 1 293 ? 9.589 8.415 110.376 1.00 32.34 293 SER A C 1
ATOM 2334 O O . SER A 1 293 ? 8.369 8.508 110.441 1.00 32.34 293 SER A O 1
ATOM 2336 N N . ALA A 1 294 ? 10.182 7.349 109.845 1.00 38.19 294 ALA A N 1
ATOM 2337 C CA . ALA A 1 294 ? 9.510 6.114 109.475 1.00 38.19 294 ALA A CA 1
ATOM 2338 C C . ALA A 1 294 ? 10.333 4.962 110.044 1.00 38.19 294 ALA A C 1
ATOM 2340 O O . ALA A 1 294 ? 11.559 5.004 109.933 1.00 38.19 294 ALA A O 1
ATOM 2341 N N . GLN A 1 295 ? 9.693 3.907 110.556 1.00 35.69 295 GLN A N 1
ATOM 2342 C CA . GLN A 1 295 ? 10.326 2.590 110.542 1.00 35.69 295 GLN A CA 1
ATOM 2343 C C . GLN A 1 295 ? 9.345 1.424 110.635 1.00 35.69 295 GLN A C 1
ATOM 2345 O O . GLN A 1 295 ? 8.242 1.516 111.167 1.00 35.69 295 GLN A O 1
ATOM 2350 N N . ASN A 1 296 ? 9.779 0.324 110.026 1.00 38.88 296 ASN A N 1
ATOM 2351 C CA . ASN A 1 296 ? 9.000 -0.879 109.783 1.00 38.88 296 ASN A CA 1
ATOM 2352 C C . ASN A 1 296 ? 8.828 -1.723 111.052 1.00 38.88 296 ASN A C 1
ATOM 2354 O O . ASN A 1 296 ? 9.755 -1.847 111.848 1.00 38.88 296 ASN A O 1
ATOM 2358 N N . SER A 1 297 ? 7.756 -2.512 111.098 1.00 39.81 297 SER A N 1
ATOM 2359 C CA . SER A 1 297 ? 7.894 -3.911 111.516 1.00 39.81 297 SER A CA 1
ATOM 2360 C C . SER A 1 297 ? 7.021 -4.807 110.634 1.00 39.81 297 SER A C 1
ATOM 2362 O O . SER A 1 297 ? 5.979 -4.387 110.133 1.00 39.81 297 SER A O 1
ATOM 2364 N N . ILE A 1 298 ? 7.496 -6.024 110.365 1.00 43.81 298 ILE A N 1
ATOM 2365 C CA . ILE A 1 298 ? 6.848 -6.992 109.474 1.00 43.81 298 ILE A CA 1
ATOM 2366 C C . ILE A 1 298 ? 6.630 -8.276 110.264 1.00 43.81 298 ILE A C 1
ATOM 2368 O O . ILE A 1 298 ? 7.598 -8.904 110.686 1.00 43.81 298 ILE A O 1
ATOM 2372 N N . ILE A 1 299 ? 5.378 -8.721 110.381 1.00 42.78 299 ILE A N 1
ATOM 2373 C CA . ILE A 1 299 ? 5.065 -10.119 110.695 1.00 42.78 299 ILE A CA 1
ATOM 2374 C C . ILE A 1 299 ? 4.174 -10.672 109.582 1.00 42.78 299 ILE A C 1
ATOM 2376 O O . ILE A 1 299 ? 3.227 -10.037 109.123 1.00 42.78 299 ILE A O 1
ATOM 2380 N N . LYS A 1 300 ? 4.545 -11.859 109.103 1.00 38.66 300 LYS A N 1
ATOM 2381 C CA . LYS A 1 300 ? 4.098 -12.462 107.847 1.00 38.66 300 LYS A CA 1
ATOM 2382 C C . LYS A 1 300 ? 3.551 -13.857 108.132 1.00 38.66 300 LYS A C 1
ATOM 2384 O O . LYS A 1 300 ? 4.233 -14.663 108.760 1.00 38.66 300 LYS A O 1
ATOM 2389 N N . ARG A 1 301 ? 2.357 -14.173 107.624 1.00 36.84 301 ARG A N 1
ATOM 2390 C CA . ARG A 1 301 ? 1.910 -15.561 107.427 1.00 36.84 301 ARG A CA 1
ATOM 2391 C C . ARG A 1 301 ? 1.419 -15.764 105.998 1.00 36.84 301 ARG A C 1
ATOM 2393 O O . ARG A 1 301 ? 0.912 -14.847 105.356 1.00 36.84 301 ARG A O 1
ATOM 2400 N N . GLU A 1 302 ? 1.701 -16.955 105.486 1.00 37.34 302 GLU A N 1
ATOM 2401 C CA . GLU A 1 302 ? 1.825 -17.208 104.054 1.00 37.34 302 GLU A CA 1
ATOM 2402 C C . GLU A 1 302 ? 0.475 -17.322 103.334 1.00 37.34 302 GLU A C 1
ATOM 2404 O O . GLU A 1 302 ? -0.456 -17.960 103.823 1.00 37.34 302 GLU A O 1
ATOM 2409 N N . ARG A 1 303 ? 0.400 -16.783 102.113 1.00 37.91 303 ARG A N 1
ATOM 2410 C CA . ARG A 1 303 ? -0.718 -16.988 101.181 1.00 37.91 303 ARG A CA 1
ATOM 2411 C C . ARG A 1 303 ? -0.211 -17.851 100.020 1.00 37.91 303 ARG A C 1
ATOM 2413 O O . ARG A 1 303 ? 0.777 -17.477 99.390 1.00 37.91 303 ARG A O 1
ATOM 2420 N N . ARG A 1 304 ? -0.843 -18.994 99.720 1.00 37.62 304 ARG A N 1
ATOM 2421 C CA . ARG A 1 304 ? -0.510 -19.767 98.503 1.00 37.62 304 ARG A CA 1
ATOM 2422 C C . ARG A 1 304 ? -1.240 -19.200 97.272 1.00 37.62 304 ARG A C 1
ATOM 2424 O O . ARG A 1 304 ? -2.292 -18.582 97.388 1.00 37.62 304 ARG A O 1
ATOM 2431 N N . ARG A 1 305 ? -0.573 -19.366 96.123 1.00 40.56 305 ARG A N 1
ATOM 2432 C CA . ARG A 1 305 ? -0.858 -18.867 94.754 1.00 40.56 305 ARG A CA 1
ATOM 2433 C C . ARG A 1 305 ? -2.273 -19.270 94.281 1.00 40.56 305 ARG A C 1
ATOM 2435 O O . ARG A 1 305 ? -2.830 -20.202 94.842 1.00 40.56 305 ARG A O 1
ATOM 2442 N N . SER A 1 306 ? -2.904 -18.649 93.279 1.00 34.81 306 SER A N 1
ATOM 2443 C CA . SER A 1 306 ? -2.421 -18.045 92.008 1.00 34.81 306 SER A CA 1
ATOM 2444 C C . SER A 1 306 ? -3.472 -17.062 91.426 1.00 34.81 306 SER A C 1
ATOM 2446 O O . SER A 1 306 ? -4.559 -16.991 91.983 1.00 34.81 306 SER A O 1
ATOM 2448 N N . LEU A 1 307 ? -3.306 -16.288 90.338 1.00 40.31 307 LEU A N 1
ATOM 2449 C CA . LEU A 1 307 ? -2.231 -15.974 89.359 1.00 40.31 307 LEU A CA 1
ATOM 2450 C C . LEU A 1 307 ? -2.450 -14.479 88.921 1.00 40.31 307 LEU A C 1
ATOM 2452 O O . LEU A 1 307 ? -3.559 -13.983 89.129 1.00 40.31 307 LEU A O 1
ATOM 2456 N N . PRO A 1 308 ? -1.488 -13.725 88.338 1.00 37.25 308 PRO A N 1
ATOM 2457 C CA . PRO A 1 308 ? -1.668 -12.294 88.045 1.00 37.25 308 PRO A CA 1
ATOM 2458 C C . PRO A 1 308 ? -2.079 -11.989 86.589 1.00 37.25 308 PRO A C 1
ATOM 2460 O O . PRO A 1 308 ? -1.850 -12.794 85.692 1.00 37.25 308 PRO A O 1
ATOM 2463 N N . ASN A 1 309 ? -2.593 -10.775 86.347 1.00 36.78 309 ASN A N 1
ATOM 2464 C CA . ASN A 1 309 ? -2.749 -10.189 85.007 1.00 36.78 309 ASN A CA 1
ATOM 2465 C C . ASN A 1 309 ? -2.395 -8.685 85.023 1.00 36.78 309 ASN A C 1
ATOM 2467 O O . ASN A 1 309 ? -3.123 -7.870 85.587 1.00 36.78 309 ASN A O 1
ATOM 2471 N N . LEU A 1 310 ? -1.258 -8.329 84.417 1.00 38.22 310 LEU A N 1
ATOM 2472 C CA . LEU A 1 310 ? -0.670 -6.983 84.290 1.00 38.22 310 LEU A CA 1
ATOM 2473 C C . LEU A 1 310 ? 0.192 -6.967 82.996 1.00 38.22 310 LEU A C 1
ATOM 2475 O O . LEU A 1 310 ? 0.794 -7.988 82.694 1.00 38.22 310 LEU A O 1
ATOM 2479 N N . PHE A 1 311 ? 0.338 -5.887 82.209 1.00 36.16 311 PHE A N 1
ATOM 2480 C CA . PHE A 1 311 ? -0.260 -4.545 82.291 1.00 36.16 311 PHE A CA 1
ATOM 2481 C C . PHE A 1 311 ? -0.170 -3.768 80.949 1.00 36.16 311 PHE A C 1
ATOM 2483 O O . PHE A 1 311 ? 0.587 -4.115 80.052 1.00 36.16 311 PHE A O 1
ATOM 2490 N N . LYS A 1 312 ? -0.930 -2.667 80.883 1.00 34.34 312 LYS A N 1
ATOM 2491 C CA . LYS A 1 312 ? -0.762 -1.407 80.114 1.00 34.34 312 LYS A CA 1
ATOM 2492 C C . LYS A 1 312 ? 0.359 -1.257 79.047 1.00 34.34 312 LYS A C 1
ATOM 2494 O O . LYS A 1 312 ? 1.529 -1.126 79.376 1.00 34.34 312 LYS A O 1
ATOM 2499 N N . LEU A 1 313 ? -0.081 -0.973 77.813 1.00 39.00 313 LEU A N 1
ATOM 2500 C CA . LEU A 1 313 ? 0.068 0.319 77.090 1.00 39.00 313 LEU A CA 1
ATOM 2501 C C . LEU A 1 313 ? 1.341 1.191 77.278 1.00 39.00 313 LEU A C 1
ATOM 2503 O O . LEU A 1 313 ? 1.499 1.794 78.339 1.00 39.00 313 LEU A O 1
ATOM 2507 N N . ARG A 1 314 ? 2.002 1.559 76.156 1.00 30.06 314 ARG A N 1
ATOM 2508 C CA . ARG A 1 314 ? 2.156 2.978 75.711 1.00 30.06 314 ARG A CA 1
ATOM 2509 C C . ARG A 1 314 ? 2.495 3.109 74.202 1.00 30.06 314 ARG A C 1
ATOM 2511 O O . ARG A 1 314 ? 2.903 2.142 73.575 1.00 30.06 314 ARG A O 1
ATOM 2518 N N . ARG A 1 315 ? 2.278 4.307 73.631 1.00 33.25 315 ARG A N 1
ATOM 2519 C CA . ARG A 1 315 ? 2.690 4.767 72.271 1.00 33.25 315 ARG A CA 1
ATOM 2520 C C . ARG A 1 315 ? 4.150 5.319 72.304 1.00 33.25 315 ARG A C 1
ATOM 2522 O O . ARG A 1 315 ? 4.685 5.401 73.405 1.00 33.25 315 ARG A O 1
ATOM 2529 N N . ASN A 1 316 ? 4.836 5.773 71.236 1.00 29.92 316 ASN A N 1
ATOM 2530 C CA . ASN A 1 316 ? 4.392 6.555 70.057 1.00 29.92 316 ASN A CA 1
ATOM 2531 C C . ASN A 1 316 ? 5.515 6.727 68.987 1.00 29.92 316 ASN A C 1
ATOM 2533 O O . ASN A 1 316 ? 6.654 6.863 69.409 1.00 29.92 316 ASN A O 1
ATOM 2537 N N . SER A 1 317 ? 5.169 6.881 67.688 1.00 29.14 317 SER A N 1
ATOM 2538 C CA . SER A 1 317 ? 5.983 7.441 66.556 1.00 29.14 317 SER A CA 1
ATOM 2539 C C . SER A 1 317 ? 7.366 6.821 66.206 1.00 29.14 317 SER A C 1
ATOM 2541 O O . SER A 1 317 ? 8.039 6.289 67.071 1.00 29.14 317 SER A O 1
ATOM 2543 N N . SER A 1 318 ? 7.895 6.868 64.967 1.00 28.78 318 SER A N 1
ATOM 2544 C CA . SER A 1 318 ? 7.413 7.356 63.645 1.00 28.78 318 SER A CA 1
ATOM 2545 C C . SER A 1 318 ? 8.262 6.774 62.480 1.00 28.78 318 SER A C 1
ATOM 2547 O O . SER A 1 318 ? 9.291 6.153 62.730 1.00 28.78 318 SER A O 1
ATOM 2549 N N . SER A 1 319 ? 7.895 7.094 61.222 1.00 28.67 319 SER A N 1
ATOM 2550 C CA . SER A 1 319 ? 8.651 6.906 59.947 1.00 28.67 319 SER A CA 1
ATOM 2551 C C . SER A 1 319 ? 8.824 5.476 59.376 1.00 28.67 319 SER A C 1
ATOM 2553 O O . SER A 1 319 ? 9.040 4.517 60.103 1.00 28.67 319 SER A O 1
ATOM 2555 N N . GLY A 1 320 ? 8.723 5.360 58.039 1.00 27.39 320 GLY A N 1
ATOM 2556 C CA . GLY A 1 320 ? 9.064 4.179 57.208 1.00 27.39 320 GLY A CA 1
ATOM 2557 C C . GLY A 1 320 ? 10.177 4.528 56.193 1.00 27.39 320 GLY A C 1
ATOM 2558 O O . GLY A 1 320 ? 10.913 5.470 56.495 1.00 27.39 320 GLY A O 1
ATOM 2559 N N . PRO A 1 321 ? 10.299 3.901 54.991 1.00 48.12 321 PRO A N 1
ATOM 2560 C CA . PRO A 1 321 ? 9.391 2.960 54.302 1.00 48.12 321 PRO A CA 1
ATOM 2561 C C . PRO A 1 321 ? 10.104 1.668 53.782 1.00 48.12 321 PRO A C 1
ATOM 2563 O O . PRO A 1 321 ? 11.177 1.336 54.271 1.00 48.12 321 PRO A O 1
ATOM 2566 N N . ASN A 1 322 ? 9.549 1.010 52.739 1.00 28.20 322 ASN A N 1
ATOM 2567 C CA . ASN A 1 322 ? 10.111 -0.116 51.938 1.00 28.20 322 ASN A CA 1
ATOM 2568 C C . ASN A 1 322 ? 10.185 -1.499 52.639 1.00 28.20 322 ASN A C 1
ATOM 2570 O O . ASN A 1 322 ? 10.148 -1.560 53.860 1.00 28.20 322 ASN A O 1
ATOM 2574 N N . LEU A 1 323 ? 10.337 -2.660 51.968 1.00 30.44 323 LEU A N 1
ATOM 2575 C CA . LEU A 1 323 ? 9.909 -3.198 50.646 1.00 30.44 323 LEU A CA 1
ATOM 2576 C C . LEU A 1 323 ? 10.162 -4.744 50.676 1.00 30.44 323 LEU A C 1
ATOM 2578 O O . LEU A 1 323 ? 10.717 -5.239 51.650 1.00 30.44 323 LEU A O 1
ATOM 2582 N N . PHE A 1 324 ? 9.828 -5.482 49.603 1.00 28.03 324 PHE A N 1
ATOM 2583 C CA . PHE A 1 324 ? 9.955 -6.949 49.399 1.00 28.03 324 PHE A CA 1
ATOM 2584 C C . PHE A 1 324 ? 8.897 -7.788 50.151 1.00 28.03 324 PHE A C 1
ATOM 2586 O O . PHE A 1 324 ? 8.586 -7.516 51.301 1.00 28.03 324 PHE A O 1
ATOM 2593 N N . ARG A 1 325 ? 8.164 -8.740 49.545 1.00 31.56 325 ARG A N 1
ATOM 2594 C CA . ARG A 1 325 ? 8.412 -9.746 48.476 1.00 31.56 325 ARG A CA 1
ATOM 2595 C C . ARG A 1 325 ? 9.132 -11.000 48.986 1.00 31.56 325 ARG A C 1
ATOM 2597 O O . ARG A 1 325 ? 10.353 -11.074 48.949 1.00 31.56 325 ARG A O 1
ATOM 2604 N N . VAL A 1 326 ? 8.343 -12.025 49.310 1.00 30.20 326 VAL A N 1
ATOM 2605 C CA . VAL A 1 326 ? 8.776 -13.429 49.406 1.00 30.20 326 VAL A CA 1
ATOM 2606 C C . VAL A 1 326 ? 7.983 -14.255 48.385 1.00 30.20 326 VAL A C 1
ATOM 2608 O O . VAL A 1 326 ? 6.848 -13.916 48.049 1.00 30.20 326 VAL A O 1
ATOM 2611 N N . LYS A 1 327 ? 8.621 -15.296 47.846 1.00 29.06 327 LYS A N 1
ATOM 2612 C CA . LYS A 1 327 ? 8.128 -16.231 46.824 1.00 29.06 327 LYS A CA 1
ATOM 2613 C C . LYS A 1 327 ? 8.248 -17.642 47.392 1.00 29.06 327 LYS A C 1
ATOM 2615 O O . LYS A 1 327 ? 9.247 -17.930 48.048 1.00 29.06 327 LYS A O 1
ATOM 2620 N N . THR A 1 328 ? 7.295 -18.522 47.111 1.00 30.41 328 THR A N 1
ATOM 2621 C CA . THR A 1 328 ? 7.493 -19.970 47.271 1.00 30.41 328 THR A CA 1
ATOM 2622 C C . THR A 1 328 ? 6.525 -20.720 46.368 1.00 30.41 328 THR A C 1
ATOM 2624 O O . THR A 1 328 ? 5.322 -20.478 46.403 1.00 30.41 328 THR A O 1
ATOM 2627 N N . ASP A 1 329 ? 7.067 -21.608 45.547 1.00 28.11 329 ASP A N 1
ATOM 2628 C CA . ASP A 1 329 ? 6.340 -22.519 44.669 1.00 28.11 329 ASP A CA 1
ATOM 2629 C C . ASP A 1 329 ? 6.495 -23.941 45.230 1.00 28.11 329 ASP A C 1
ATOM 2631 O O . ASP A 1 329 ? 7.573 -24.274 45.722 1.00 28.11 329 ASP A O 1
ATOM 2635 N N . PHE A 1 330 ? 5.477 -24.797 45.097 1.00 25.62 330 PHE A N 1
ATOM 2636 C CA . PHE A 1 330 ? 5.698 -26.238 44.911 1.00 25.62 330 PHE A CA 1
ATOM 2637 C C . PHE A 1 330 ? 4.526 -26.908 44.170 1.00 25.62 330 PHE A C 1
ATOM 2639 O O . PHE A 1 330 ? 3.542 -26.245 43.843 1.00 25.62 330 PHE A O 1
ATOM 2646 N N . GLN A 1 331 ? 4.679 -28.186 43.808 1.00 30.05 331 GLN A N 1
ATOM 2647 C CA . GLN A 1 331 ? 4.072 -28.773 42.606 1.00 30.05 331 GLN A CA 1
ATOM 2648 C C . GLN A 1 331 ? 3.633 -30.249 42.779 1.00 30.05 331 GLN A C 1
ATOM 2650 O O . GLN A 1 331 ? 4.197 -30.939 43.621 1.00 30.05 331 GLN A O 1
ATOM 2655 N N . VAL A 1 332 ? 2.762 -30.731 41.862 1.00 30.34 332 VAL A N 1
ATOM 2656 C CA . VAL A 1 332 ? 2.578 -32.156 41.436 1.00 30.34 332 VAL A CA 1
ATOM 2657 C C . VAL A 1 332 ? 1.882 -33.069 42.491 1.00 30.34 332 VAL A C 1
ATOM 2659 O O . VAL A 1 332 ? 2.092 -32.930 43.687 1.00 30.34 332 VAL A O 1
ATOM 2662 N N . THR A 1 333 ? 0.911 -33.946 42.162 1.00 28.64 333 THR A N 1
ATOM 2663 C CA . THR A 1 333 ? 0.996 -35.161 41.301 1.00 28.64 333 THR A CA 1
ATOM 2664 C C . THR A 1 333 ? -0.370 -35.604 40.696 1.00 28.64 333 THR A C 1
ATOM 2666 O O . THR A 1 333 ? -1.402 -35.045 41.050 1.00 28.64 333 THR A O 1
ATOM 2669 N N . GLN A 1 334 ? -0.365 -36.573 39.757 1.00 32.84 334 GLN A N 1
ATOM 2670 C CA . GLN A 1 334 ? -1.511 -37.143 38.989 1.00 32.84 334 GLN A CA 1
ATOM 2671 C C . GLN A 1 334 ? -2.041 -38.508 39.549 1.00 32.84 334 GLN A C 1
ATOM 2673 O O . GLN A 1 334 ? -1.780 -38.781 40.715 1.00 32.84 334 GLN A O 1
ATOM 2678 N N . VAL A 1 335 ? -2.674 -39.361 38.688 1.00 32.19 335 VAL A N 1
ATOM 2679 C CA . VAL A 1 335 ? -3.289 -40.730 38.867 1.00 32.19 335 VAL A CA 1
ATOM 2680 C C . VAL A 1 335 ? -4.817 -40.694 39.127 1.00 32.19 335 VAL A C 1
ATOM 2682 O O . VAL A 1 335 ? -5.225 -39.961 40.019 1.00 32.19 335 VAL A O 1
ATOM 2685 N N . THR A 1 336 ? -5.753 -41.402 38.448 1.00 32.53 336 THR A N 1
ATOM 2686 C CA . THR A 1 336 ? -5.851 -42.245 37.200 1.00 32.53 336 THR A CA 1
ATOM 2687 C C . THR A 1 336 ? -7.320 -42.194 36.680 1.00 32.53 336 THR A C 1
ATOM 2689 O O . THR A 1 336 ? -8.197 -41.866 37.472 1.00 32.53 336 THR A O 1
ATOM 2692 N N . LYS A 1 337 ? -7.663 -42.293 35.378 1.00 30.77 337 LYS A N 1
ATOM 2693 C CA . LYS A 1 337 ? -7.767 -43.444 34.422 1.00 30.77 337 LYS A CA 1
ATOM 2694 C C . LYS A 1 337 ? -8.865 -44.498 34.722 1.00 30.77 337 LYS A C 1
ATOM 2696 O O . LYS A 1 337 ? -8.770 -45.164 35.748 1.00 30.77 337 LYS A O 1
ATOM 2701 N N . LEU A 1 338 ? -9.819 -44.680 33.790 1.00 30.83 338 LEU A N 1
ATOM 2702 C CA . LEU A 1 338 ? -10.554 -45.928 33.465 1.00 30.83 338 LEU A CA 1
ATOM 2703 C C . LEU A 1 338 ? -11.386 -45.752 32.164 1.00 30.83 338 LEU A C 1
ATOM 2705 O O . LEU A 1 338 ? -11.814 -44.636 31.878 1.00 30.83 338 LEU A O 1
ATOM 2709 N N . GLU A 1 339 ? -11.585 -46.830 31.396 1.00 39.72 339 GLU A N 1
ATOM 2710 C CA . GLU A 1 339 ? -12.105 -46.890 30.007 1.00 39.72 339 GLU A CA 1
ATOM 2711 C C . GLU A 1 339 ? -12.758 -48.285 29.744 1.00 39.72 339 GLU A C 1
ATOM 2713 O O . GLU A 1 339 ? -12.635 -49.155 30.609 1.00 39.72 339 GLU A O 1
ATOM 2718 N N . ASP A 1 340 ? -13.432 -48.617 28.627 1.00 38.75 340 ASP A N 1
ATOM 2719 C CA . ASP A 1 340 ? -13.782 -47.851 27.402 1.00 38.75 340 ASP A CA 1
ATOM 2720 C C . ASP A 1 340 ? -15.307 -48.022 27.062 1.00 38.75 340 ASP A C 1
ATOM 2722 O O . ASP A 1 340 ? -16.091 -47.646 27.933 1.00 38.75 340 ASP A O 1
ATOM 2726 N N . GLU A 1 341 ? -15.893 -48.564 25.971 1.00 38.44 341 GLU A N 1
ATOM 2727 C CA . GLU A 1 341 ? -15.465 -49.090 24.649 1.00 38.44 341 GLU A CA 1
ATOM 2728 C C . GLU A 1 341 ? -16.682 -49.131 23.664 1.00 38.44 341 GLU A C 1
ATOM 2730 O O . GLU A 1 341 ? -17.813 -49.294 24.127 1.00 38.44 341 GLU A O 1
ATOM 2735 N N . SER A 1 342 ? -16.465 -49.118 22.329 1.00 33.12 342 SER A N 1
ATOM 2736 C CA . SER A 1 342 ? -17.435 -49.425 21.221 1.00 33.12 342 SER A CA 1
ATOM 2737 C C . SER A 1 342 ? -18.629 -48.445 20.993 1.00 33.12 342 SER A C 1
ATOM 2739 O O . SER A 1 342 ? -18.945 -47.645 21.867 1.00 33.12 342 SER A O 1
ATOM 2741 N N . GLU A 1 343 ? -19.334 -48.372 19.846 1.00 37.41 343 GLU A N 1
ATOM 2742 C CA . GLU A 1 343 ? -19.309 -49.094 18.548 1.00 37.41 343 GLU A CA 1
ATOM 2743 C C . GLU A 1 343 ? -19.879 -48.187 17.407 1.00 37.41 343 GLU A C 1
ATOM 2745 O O . GLU A 1 343 ? -20.462 -47.145 17.711 1.00 37.41 343 GLU A O 1
ATOM 2750 N N . ALA A 1 344 ? -19.792 -48.644 16.140 1.00 37.62 344 ALA A N 1
ATOM 2751 C CA . ALA A 1 344 ? -20.310 -48.058 14.873 1.00 37.62 344 ALA A CA 1
ATOM 2752 C C . ALA A 1 344 ? -19.514 -46.910 14.200 1.00 37.62 344 ALA A C 1
ATOM 2754 O O . ALA A 1 344 ? -19.576 -45.750 14.661 1.00 37.62 344 ALA A O 1
#

Sequence (344 aa):
MDYVLVVLLITTCFTNAHDASFTLQVNRILYKRTAIENTLKDNPDSPCRNGGIFANQKCHCIHPHTGPTCQDFACVHGLSVGPRFDPNSLFFSRPCICNDGWQGELCDLRLTDKCNQRGQWVNNTCQCVGSFFGDYCQYTSRCDFGQIRNGRCICQRHFHGDYCEKAVCYHGYADIANHSRSCVCPAKYKGVHCDQCYQVGRHILPYPHCVVDFVGQQKVTRKKTLHQNKSRMYIITGAILFLTVVGIAMFILHQWHQKRKNPQLEEIRMKELQDRQAMLTKAAMECNLVPGSAQNSIIKRERRRSLPNLFKLRRNSSSGPNLFRVKTDFQVTQVTKLEDESEA

Radius of gyration: 51.54 Å; chains: 1; bounding box: 93×82×144 Å

pLDDT: mean 72.66, std 22.64, range [25.62, 97.06]

Foldseek 3Di:
DPDPVVVVVVVPPPDDPPCPVVVVVVVVVPDQDAPVNLQVVADPPDQAGSPWDDDPNATDERPQFDDRRRQWGQADAFGAPGVVADCPDPVRVARTDGDPQFDDNRSPHGPVLQQVVQFDCDPNATDGPDQFDDRNSPAGPAADQADADPRFGHHDPQFDDRNSQAGAADAFAADVVSVNQAGDHDQQADDRRSQFGNDDDPQADGPPPSDGHPPPPVVVVVVVVVVVVVVVVVVVVVVVVVVVVVVVVVVVVVVVVVCVVCVVVVVVVVVVVVVVVVVVVVVVVVVPDDDDDDDDDDDDDDDDDDDDDDDDDDDDDDDDDDDDDDDDDDDDDDDDDDDDYDDD